Protein AF-A0A1U7Z336-F1 (afdb_monomer)

InterPro domains:
  IPR013525 ABC-2 type transporter, transmembrane domain [PF01061] (60-182)
  IPR052215 Plant ABC transporter G [PTHR48042] (59-185)

pLDDT: mean 70.33, std 14.72, range [35.75, 89.12]

Foldseek 3Di:
DDDDPVVVVVVVVVCVCPDPVVVVVVVVVVVCVVVDPPPPPDPPPPPPPDVVVVVVVVVVVLLVVLVVVLLVVLLVVLLVVLLVCLVVVLVVVVVVVVVVVVVDDDPVVVVVVVVVVCVVVLLVVLVVSLVVSCVRNVPPPDPVVSVVSSVVSSVVSVVLVVVLVVLSVVDSDSVVSSVVSSVVSVVVVVVVVVVVVVVVVVVVVVVVVVVVPPDPPDDDDDDD

Solvent-accessible surface area (backbone atoms only — not comparable to full-atom values): 12961 Å² total; per-residue (Å²): 134,87,78,58,70,69,59,55,51,52,53,52,54,49,53,47,63,73,32,68,66,44,53,50,52,53,48,53,53,49,50,48,55,71,77,38,75,72,81,78,65,73,86,67,73,69,91,63,56,64,68,54,48,51,50,50,48,52,54,50,51,51,56,52,47,43,49,51,50,46,53,50,48,55,53,48,52,54,51,54,54,58,62,65,51,50,64,62,50,55,53,52,51,56,53,45,60,62,47,42,78,70,74,79,65,57,76,66,57,57,57,49,50,56,53,62,64,43,48,64,55,52,51,52,50,28,52,56,55,41,51,54,44,45,69,67,60,62,60,78,93,46,72,71,59,52,54,53,47,37,53,53,45,42,51,54,52,54,53,53,53,56,54,44,57,56,43,54,76,73,32,95,46,69,72,60,28,53,55,50,39,52,53,51,47,54,54,50,51,55,49,48,53,54,50,47,53,52,49,53,48,48,52,52,49,54,55,51,56,67,64,65,71,60,79,78,79,83,85,75,88,77,94,128

Structure (mmCIF, N/CA/C/O backbone):
data_AF-A0A1U7Z336-F1
#
_entry.id   AF-A0A1U7Z336-F1
#
loop_
_atom_site.group_PDB
_atom_site.id
_atom_site.type_symbol
_atom_site.label_atom_id
_atom_site.label_alt_id
_atom_site.label_comp_id
_atom_site.label_asym_id
_atom_site.label_entity_id
_atom_site.label_seq_id
_atom_site.pdbx_PDB_ins_code
_atom_site.Cartn_x
_atom_site.Cartn_y
_atom_site.Cartn_z
_atom_site.occupancy
_atom_site.B_iso_or_equiv
_atom_site.auth_seq_id
_atom_site.auth_comp_id
_atom_site.auth_asym_id
_atom_site.auth_atom_id
_atom_site.pdbx_PDB_model_num
ATOM 1 N N . MET A 1 1 ? 47.471 -64.654 -41.430 1.00 48.41 1 MET A N 1
ATOM 2 C CA . MET A 1 1 ? 48.111 -63.397 -41.877 1.00 48.41 1 MET A CA 1
ATOM 3 C C . MET A 1 1 ? 47.327 -62.234 -41.281 1.00 48.41 1 MET A C 1
ATOM 5 O O . MET A 1 1 ? 46.185 -62.042 -41.674 1.00 48.41 1 MET A O 1
ATOM 9 N N . ASN A 1 2 ? 47.885 -61.526 -40.294 1.00 63.81 2 ASN A N 1
ATOM 10 C CA . ASN A 1 2 ? 47.243 -60.361 -39.671 1.00 63.81 2 ASN A CA 1
ATOM 11 C C . ASN A 1 2 ? 47.575 -59.122 -40.505 1.00 63.81 2 ASN A C 1
ATOM 13 O O . ASN A 1 2 ? 48.708 -58.644 -40.459 1.00 63.81 2 ASN A O 1
ATOM 17 N N . LEU A 1 3 ? 46.624 -58.642 -41.309 1.00 75.81 3 LEU A N 1
ATOM 18 C CA . LEU A 1 3 ? 46.823 -57.398 -42.049 1.00 75.81 3 LEU A CA 1
ATOM 19 C C . LEU A 1 3 ? 46.701 -56.190 -41.102 1.00 75.81 3 LEU A C 1
ATOM 21 O O . LEU A 1 3 ? 45.820 -56.180 -40.240 1.00 75.81 3 LEU A O 1
ATOM 25 N N . PRO A 1 4 ? 47.553 -55.162 -41.260 1.00 82.44 4 PRO A N 1
ATOM 26 C CA . PRO A 1 4 ? 47.484 -53.944 -40.460 1.00 82.44 4 PRO A CA 1
ATOM 27 C C . PRO A 1 4 ? 46.205 -53.143 -40.763 1.00 82.44 4 PRO A C 1
ATOM 29 O O . PRO A 1 4 ? 45.754 -53.068 -41.909 1.00 82.44 4 PRO A O 1
ATOM 32 N N . SER A 1 5 ? 45.637 -52.494 -39.741 1.00 78.88 5 SER A N 1
ATOM 33 C CA . SER A 1 5 ? 44.342 -51.787 -39.803 1.00 78.88 5 SER A CA 1
ATOM 34 C C . SER A 1 5 ? 44.263 -50.689 -40.873 1.00 78.88 5 SER A C 1
ATOM 36 O O . SER A 1 5 ? 43.181 -50.389 -41.376 1.00 78.88 5 SER A O 1
ATOM 38 N N . SER A 1 6 ? 45.398 -50.105 -41.267 1.00 82.25 6 SER A N 1
ATOM 39 C CA . SER A 1 6 ? 45.477 -49.116 -42.351 1.00 82.25 6 SER A CA 1
ATOM 40 C C . SER A 1 6 ? 45.136 -49.713 -43.718 1.00 82.25 6 SER A C 1
ATOM 42 O O . SER A 1 6 ? 44.449 -49.075 -44.515 1.00 82.25 6 SER A O 1
ATOM 44 N N . VAL A 1 7 ? 45.557 -50.954 -43.972 1.00 84.44 7 VAL A N 1
ATOM 45 C CA . VAL A 1 7 ? 45.286 -51.664 -45.228 1.00 84.44 7 VAL A CA 1
ATOM 46 C C . VAL A 1 7 ? 43.822 -52.092 -45.288 1.00 84.44 7 VAL A C 1
ATOM 48 O O . VAL A 1 7 ? 43.17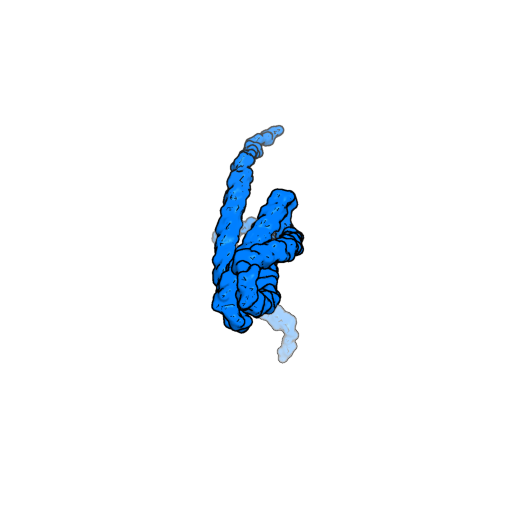8 -51.936 -46.322 1.00 84.44 7 VAL A O 1
ATOM 51 N N . ILE A 1 8 ? 43.260 -52.535 -44.160 1.00 83.56 8 ILE A N 1
ATOM 52 C CA . ILE A 1 8 ? 41.837 -52.890 -44.049 1.00 83.56 8 ILE A CA 1
ATOM 53 C C . ILE A 1 8 ? 40.953 -51.669 -44.348 1.00 83.56 8 ILE A C 1
ATOM 55 O O . ILE A 1 8 ? 40.047 -51.758 -45.177 1.00 83.56 8 ILE A O 1
ATOM 59 N N . ASN A 1 9 ? 41.258 -50.509 -43.754 1.00 83.94 9 ASN A N 1
ATOM 60 C CA . ASN A 1 9 ? 40.534 -49.264 -44.029 1.00 83.94 9 ASN A CA 1
ATOM 61 C C . ASN A 1 9 ? 40.655 -48.826 -45.494 1.00 83.94 9 ASN A C 1
ATOM 63 O O . ASN A 1 9 ? 39.659 -48.415 -46.088 1.00 83.94 9 ASN A O 1
ATOM 67 N N . GLY A 1 10 ? 41.844 -48.952 -46.095 1.00 88.19 10 GLY A N 1
ATOM 68 C CA . GLY A 1 10 ? 42.047 -48.663 -47.516 1.00 88.19 10 GLY A CA 1
ATOM 69 C C . GLY A 1 10 ? 41.153 -49.519 -48.416 1.00 88.19 10 GLY A C 1
ATOM 70 O O . GLY A 1 10 ? 40.452 -48.983 -49.273 1.00 88.19 10 GLY A O 1
ATOM 71 N N . ILE A 1 11 ? 41.102 -50.829 -48.155 1.00 88.12 11 ILE A N 1
ATOM 72 C CA . ILE A 1 11 ? 40.271 -51.783 -48.907 1.00 88.12 11 ILE A CA 1
ATOM 73 C C . ILE A 1 11 ? 38.775 -51.487 -48.720 1.00 88.12 11 ILE A C 1
ATOM 75 O O . ILE A 1 11 ? 38.013 -51.539 -49.685 1.00 88.12 11 ILE A O 1
ATOM 79 N N . LEU A 1 12 ? 38.333 -51.151 -47.504 1.00 88.06 12 LEU A N 1
ATOM 80 C CA . LEU A 1 12 ? 36.933 -50.800 -47.225 1.00 88.06 12 LEU A CA 1
ATOM 81 C C . LEU A 1 12 ? 36.498 -49.522 -47.947 1.00 88.06 12 LEU A C 1
ATOM 83 O O . LEU A 1 12 ? 35.413 -49.486 -48.527 1.00 88.06 12 LEU A O 1
ATOM 87 N N . ILE A 1 13 ? 37.344 -48.490 -47.952 1.00 86.56 13 ILE A N 1
ATOM 88 C CA . ILE A 1 13 ? 37.066 -47.231 -48.656 1.00 86.56 13 ILE A CA 1
ATOM 89 C C . ILE A 1 13 ? 37.011 -47.465 -50.167 1.00 86.56 13 ILE A C 1
ATOM 91 O O . ILE A 1 13 ? 36.138 -46.921 -50.847 1.00 86.56 13 ILE A O 1
ATOM 95 N N . GLU A 1 14 ? 37.917 -48.284 -50.697 1.00 88.25 14 GLU A N 1
ATOM 96 C CA . GLU A 1 14 ? 37.966 -48.582 -52.124 1.00 88.25 14 GLU A CA 1
ATOM 97 C C . GLU A 1 14 ? 36.757 -49.420 -52.569 1.00 88.25 14 GLU A C 1
ATOM 99 O O . GLU A 1 14 ? 36.077 -49.035 -53.524 1.00 88.25 14 GLU A O 1
ATOM 104 N N . LYS A 1 15 ? 36.387 -50.461 -51.804 1.00 85.94 15 LYS A N 1
ATOM 105 C CA . LYS A 1 15 ? 35.139 -51.22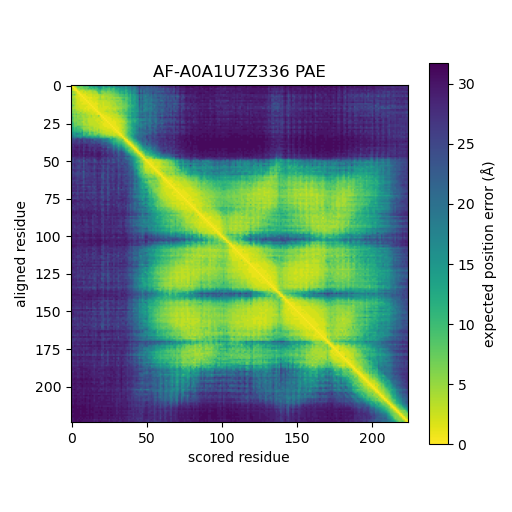1 -52.007 1.00 85.94 15 LYS A CA 1
ATOM 106 C C . LYS A 1 15 ? 33.895 -50.346 -51.904 1.00 85.94 15 LYS A C 1
ATOM 108 O O . LYS A 1 15 ? 32.967 -50.502 -52.693 1.00 85.94 15 LYS A O 1
ATOM 113 N N . TYR A 1 16 ? 33.857 -49.413 -50.954 1.00 84.69 16 TYR A N 1
ATOM 114 C CA . TYR A 1 16 ? 32.737 -48.483 -50.838 1.00 84.69 16 TYR A CA 1
ATOM 115 C C . TYR A 1 16 ? 32.635 -47.588 -52.081 1.00 84.69 16 TYR A C 1
ATOM 117 O O . TYR A 1 16 ? 31.543 -47.416 -52.623 1.00 84.69 16 TYR A O 1
ATOM 125 N N . ARG A 1 17 ? 33.770 -47.075 -52.580 1.00 82.44 17 ARG A N 1
ATOM 126 C CA . ARG A 1 17 ? 33.852 -46.182 -53.748 1.00 82.44 17 ARG A CA 1
ATOM 127 C C . ARG A 1 17 ? 33.461 -46.864 -55.062 1.00 82.44 17 ARG A C 1
ATOM 129 O O . ARG A 1 17 ? 32.890 -46.186 -55.916 1.00 82.44 17 ARG A O 1
ATOM 136 N N . THR A 1 18 ? 33.775 -48.148 -55.222 1.00 84.19 18 THR A N 1
ATOM 137 C CA . THR A 1 18 ? 33.441 -48.947 -56.416 1.00 84.19 18 THR A CA 1
ATOM 138 C C . THR A 1 18 ? 32.046 -49.573 -56.357 1.00 84.19 18 THR A C 1
ATOM 140 O O . THR A 1 18 ? 31.534 -49.999 -57.388 1.00 84.19 18 THR A O 1
ATOM 143 N N . SER A 1 19 ? 31.400 -49.587 -55.185 1.00 87.50 19 SER A N 1
ATOM 144 C CA . SER A 1 19 ? 30.041 -50.113 -55.028 1.00 87.50 19 SER A CA 1
ATOM 145 C C . SER A 1 19 ? 28.974 -49.249 -55.710 1.00 87.50 19 SER A C 1
ATOM 147 O O . SER A 1 19 ? 29.099 -48.023 -55.821 1.00 87.50 19 SER A O 1
ATOM 149 N N . GLU A 1 20 ? 27.853 -49.880 -56.063 1.00 83.81 20 GLU A N 1
ATOM 150 C CA . GLU A 1 20 ? 26.674 -49.199 -56.610 1.00 83.81 20 GLU A CA 1
ATOM 151 C C . GLU A 1 20 ? 26.067 -48.152 -55.661 1.00 83.81 20 GLU A C 1
ATOM 153 O O . GLU A 1 20 ? 25.442 -47.187 -56.106 1.00 83.81 20 GLU A O 1
ATOM 158 N N . TYR A 1 21 ? 26.285 -48.278 -54.348 1.00 80.06 21 TYR A N 1
ATOM 159 C CA . TYR A 1 21 ? 25.793 -47.313 -53.364 1.00 80.06 21 TYR A CA 1
ATOM 160 C C . TYR A 1 21 ? 26.473 -45.947 -53.509 1.00 80.06 21 TYR A C 1
ATOM 162 O O . TYR A 1 21 ? 25.804 -44.910 -53.416 1.00 80.06 21 TYR A O 1
ATOM 170 N N . ALA A 1 22 ? 27.781 -45.917 -53.782 1.00 81.75 22 ALA A N 1
ATOM 171 C CA . ALA A 1 22 ? 28.511 -44.665 -53.967 1.00 81.75 22 ALA A CA 1
ATOM 172 C C . ALA A 1 22 ? 28.101 -43.955 -55.265 1.00 81.75 22 ALA A C 1
ATOM 174 O O . ALA A 1 22 ? 27.942 -42.729 -55.274 1.00 81.75 22 ALA A O 1
ATOM 175 N N . THR A 1 23 ? 27.884 -44.698 -56.352 1.00 80.50 23 THR A N 1
ATOM 176 C CA . THR A 1 23 ? 27.397 -44.148 -57.627 1.00 80.50 23 THR A CA 1
ATOM 177 C C . THR A 1 23 ? 25.938 -43.711 -57.544 1.00 80.50 23 THR A C 1
ATOM 179 O O . THR A 1 23 ? 25.631 -42.603 -57.986 1.00 80.50 23 THR A O 1
ATOM 182 N N . SER A 1 24 ? 25.063 -44.492 -56.906 1.00 86.75 24 SER A N 1
ATOM 183 C CA . SER A 1 24 ? 23.656 -44.135 -56.668 1.00 86.75 24 SER A CA 1
ATOM 184 C C . SER A 1 24 ? 23.522 -42.862 -55.822 1.00 86.75 24 SER A C 1
ATOM 186 O O . SER A 1 24 ? 22.829 -41.920 -56.210 1.00 86.75 24 SER A O 1
ATOM 188 N N . THR A 1 25 ? 24.287 -42.754 -54.729 1.00 76.75 25 THR A N 1
ATOM 189 C CA . THR A 1 25 ? 24.309 -41.552 -53.874 1.00 76.75 25 THR A CA 1
ATOM 190 C C . THR A 1 25 ? 24.782 -40.321 -54.649 1.00 76.75 25 THR A C 1
ATOM 192 O O . THR A 1 25 ? 24.158 -39.262 -54.582 1.00 76.75 25 THR A O 1
ATOM 195 N N . ARG A 1 26 ? 25.845 -40.452 -55.456 1.00 82.06 26 ARG A N 1
ATOM 196 C CA . ARG A 1 26 ? 26.329 -39.360 -56.320 1.00 82.06 26 ARG A CA 1
ATOM 197 C C . ARG A 1 26 ? 25.303 -38.954 -57.379 1.00 82.06 26 ARG A C 1
ATOM 199 O O . ARG A 1 26 ? 25.225 -37.770 -57.705 1.00 82.06 26 ARG A O 1
ATOM 206 N N . ARG A 1 27 ? 24.525 -39.902 -57.908 1.00 79.06 27 ARG A N 1
ATOM 207 C CA . ARG A 1 27 ? 23.459 -39.644 -58.888 1.00 79.06 27 ARG A CA 1
ATOM 208 C C . ARG A 1 27 ? 22.323 -38.839 -58.258 1.00 79.06 27 ARG A C 1
ATOM 210 O O . ARG A 1 27 ? 21.987 -37.782 -58.780 1.00 79.06 27 ARG A O 1
ATOM 217 N N . ARG A 1 28 ? 21.864 -39.244 -57.068 1.00 76.19 28 ARG A N 1
ATOM 218 C CA . ARG A 1 28 ? 20.847 -38.514 -56.287 1.00 76.19 28 ARG A CA 1
ATOM 219 C C . ARG A 1 28 ? 21.304 -37.105 -55.901 1.00 76.19 28 ARG A C 1
ATOM 221 O O . ARG A 1 28 ? 20.523 -36.167 -55.996 1.00 76.19 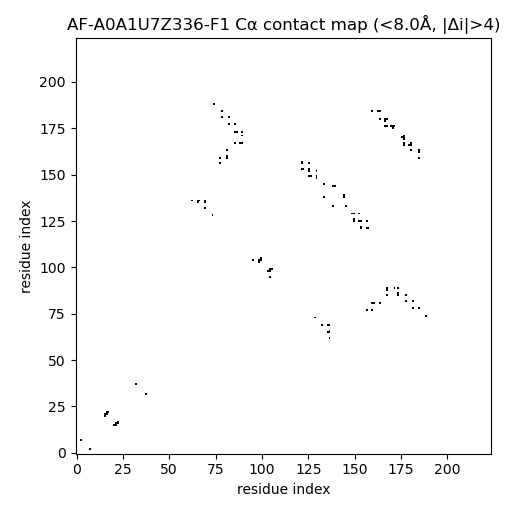28 ARG A O 1
ATOM 228 N N . ILE A 1 29 ? 22.574 -36.925 -55.524 1.00 73.25 29 ILE A N 1
ATOM 229 C CA . ILE A 1 29 ? 23.138 -35.593 -55.237 1.00 73.25 29 ILE A CA 1
ATOM 230 C C . ILE A 1 29 ? 23.140 -34.705 -56.494 1.00 73.25 29 ILE A C 1
ATOM 232 O O . ILE A 1 29 ? 22.826 -33.521 -56.398 1.00 73.25 29 ILE A O 1
ATOM 236 N N . ARG A 1 30 ? 23.453 -35.252 -57.679 1.00 73.31 30 ARG A N 1
ATOM 237 C CA . ARG A 1 30 ? 23.391 -34.489 -58.941 1.00 73.31 30 ARG A CA 1
ATOM 238 C C . ARG A 1 30 ? 21.964 -34.155 -59.361 1.00 73.31 30 ARG A C 1
ATOM 240 O O . ARG A 1 30 ? 21.738 -33.052 -59.839 1.00 73.31 30 ARG A O 1
ATOM 247 N N . GLU A 1 31 ? 21.017 -35.067 -59.168 1.00 70.44 31 GLU A N 1
ATOM 248 C CA . GLU A 1 31 ? 19.595 -34.810 -59.432 1.00 70.44 31 GLU A CA 1
ATOM 249 C C . GLU A 1 31 ? 19.057 -33.703 -58.520 1.00 70.44 31 GLU A C 1
ATOM 251 O O . GLU A 1 31 ? 18.402 -32.779 -58.998 1.00 70.44 31 GLU A O 1
ATOM 256 N N . LEU A 1 32 ? 19.427 -33.713 -57.236 1.00 63.75 32 LEU A N 1
ATOM 257 C CA . LEU A 1 32 ? 19.102 -32.631 -56.301 1.00 63.75 32 LEU A CA 1
ATOM 258 C C . LEU A 1 32 ? 19.765 -31.302 -56.688 1.00 63.75 32 LEU A C 1
ATOM 260 O O . LEU A 1 32 ? 19.134 -30.260 -56.548 1.00 63.75 32 LEU A O 1
ATOM 264 N N . ALA A 1 33 ? 20.992 -31.327 -57.216 1.00 63.34 33 ALA A N 1
ATOM 265 C CA . ALA A 1 33 ? 21.673 -30.131 -57.718 1.00 63.34 33 ALA A CA 1
ATOM 266 C C . ALA A 1 33 ? 21.073 -29.587 -59.031 1.00 63.34 33 ALA A C 1
ATOM 268 O O . ALA A 1 33 ? 21.216 -28.400 -59.323 1.00 63.34 33 ALA A O 1
ATOM 269 N N . PHE A 1 34 ? 20.418 -30.437 -59.829 1.00 60.72 34 PHE A N 1
ATOM 270 C CA . PHE A 1 34 ? 19.771 -30.043 -61.084 1.00 60.72 34 PHE A CA 1
ATOM 271 C C . PHE A 1 34 ? 18.331 -29.547 -60.867 1.00 60.72 34 PHE A C 1
ATOM 273 O O . PHE A 1 34 ? 17.910 -28.590 -61.512 1.00 60.72 34 PHE A O 1
ATOM 280 N N . ILE A 1 35 ? 17.593 -30.156 -59.930 1.00 60.91 35 ILE A N 1
ATOM 281 C CA . ILE A 1 35 ? 16.201 -29.803 -59.590 1.00 60.91 35 ILE A CA 1
ATOM 282 C C . ILE A 1 35 ? 16.148 -28.625 -58.608 1.00 60.91 35 ILE A C 1
ATOM 284 O O . ILE A 1 35 ? 15.261 -27.777 -58.686 1.00 60.91 35 ILE A O 1
ATOM 288 N N . GLY A 1 36 ? 17.116 -28.535 -57.700 1.00 49.88 36 GLY A N 1
ATOM 289 C CA . GLY A 1 36 ? 17.277 -27.414 -56.797 1.00 49.88 36 GLY A CA 1
ATOM 290 C C . GLY A 1 36 ? 18.592 -26.725 -57.094 1.00 49.88 36 GLY A C 1
ATOM 291 O O . GLY A 1 36 ? 19.632 -27.166 -56.626 1.00 49.88 36 GLY A O 1
ATOM 292 N N . LYS A 1 37 ? 18.555 -25.573 -57.765 1.00 46.94 37 LYS A N 1
ATOM 293 C CA . LYS A 1 37 ? 19.423 -24.492 -57.299 1.00 46.94 37 LYS A CA 1
ATOM 294 C C . LYS A 1 37 ? 18.865 -24.127 -55.923 1.00 46.94 37 LYS A C 1
ATOM 296 O O . LYS A 1 37 ? 17.817 -23.476 -55.890 1.00 46.94 37 LYS A O 1
ATOM 301 N N . PRO A 1 38 ? 19.480 -24.514 -54.787 1.00 47.28 38 PRO A N 1
ATOM 302 C CA . PRO A 1 38 ? 19.170 -23.770 -53.592 1.00 47.28 38 PRO A CA 1
ATOM 303 C C . PRO A 1 38 ? 19.696 -22.379 -53.911 1.00 47.28 38 PRO A C 1
ATOM 305 O O . PRO A 1 38 ? 20.845 -22.209 -54.330 1.00 47.28 38 PRO A O 1
ATOM 308 N N . VAL A 1 39 ? 18.850 -21.373 -53.764 1.00 44.41 39 VAL A N 1
ATOM 309 C CA . VAL A 1 39 ? 19.349 -20.033 -53.522 1.00 44.41 39 VAL A CA 1
ATOM 310 C C . VAL A 1 39 ? 20.215 -20.176 -52.273 1.00 44.41 39 VAL A C 1
ATOM 312 O O . VAL A 1 39 ? 19.731 -20.086 -51.150 1.00 44.41 39 VAL A O 1
ATOM 315 N N . ILE A 1 40 ? 21.512 -20.434 -52.466 1.00 44.56 40 ILE A N 1
ATOM 316 C CA . ILE A 1 40 ? 22.571 -20.119 -51.515 1.00 44.56 40 ILE A CA 1
ATOM 317 C C . ILE A 1 40 ? 22.634 -18.591 -51.562 1.00 44.56 40 ILE A C 1
ATOM 319 O O . ILE A 1 40 ? 23.572 -1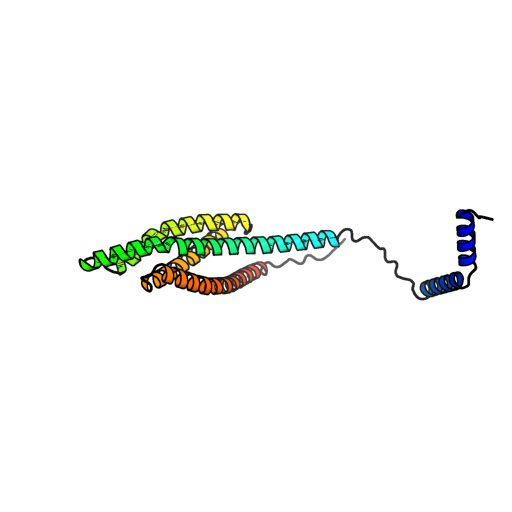7.962 -52.042 1.00 44.56 40 ILE A O 1
ATOM 323 N N . GLY A 1 41 ? 21.534 -17.979 -51.123 1.00 37.62 41 GLY A N 1
ATOM 324 C CA . GLY A 1 41 ? 21.550 -16.670 -50.541 1.00 37.62 41 GLY A CA 1
ATOM 325 C C . GLY A 1 41 ? 22.438 -16.860 -49.340 1.00 37.62 41 GLY A C 1
ATOM 326 O O . GLY A 1 41 ? 22.061 -17.549 -48.397 1.00 37.62 41 GLY A O 1
ATOM 327 N N . SER A 1 42 ? 23.669 -16.376 -49.487 1.00 41.59 42 SER A N 1
ATOM 328 C CA . SER A 1 42 ? 24.500 -15.855 -48.419 1.00 41.59 42 SER A CA 1
ATOM 329 C C . SER A 1 42 ? 23.922 -16.184 -47.043 1.00 41.59 42 SER A C 1
ATOM 331 O O . SER A 1 42 ? 23.018 -15.492 -46.566 1.00 41.59 42 SER A O 1
ATOM 333 N N . ILE A 1 43 ? 24.456 -17.216 -46.383 1.00 46.28 43 ILE A N 1
ATOM 334 C CA . ILE A 1 43 ? 24.418 -17.256 -44.922 1.00 46.28 43 ILE A CA 1
ATOM 335 C C . ILE A 1 43 ? 25.329 -16.110 -44.477 1.00 46.28 43 ILE A C 1
ATOM 337 O O . ILE A 1 43 ? 26.474 -16.289 -44.072 1.00 46.28 43 ILE A O 1
ATOM 341 N N . ARG A 1 44 ? 24.830 -14.882 -44.639 1.00 41.72 44 ARG A N 1
ATOM 342 C CA . ARG A 1 44 ? 25.315 -13.716 -43.935 1.00 41.72 44 ARG A CA 1
ATOM 343 C C . ARG A 1 44 ? 24.857 -13.978 -42.520 1.00 41.72 44 ARG A C 1
ATOM 345 O O . ARG A 1 44 ? 23.687 -13.762 -42.205 1.00 41.72 44 ARG A O 1
ATOM 352 N N . GLY A 1 45 ? 25.756 -14.571 -41.737 1.00 44.56 45 GLY A N 1
ATOM 353 C CA . GLY A 1 45 ? 25.556 -14.823 -40.322 1.00 44.56 45 GLY A CA 1
ATOM 354 C C . GLY A 1 45 ? 24.855 -13.616 -39.723 1.00 44.56 45 GLY A C 1
ATOM 355 O O . GLY A 1 45 ? 25.352 -12.490 -39.785 1.00 44.56 45 GLY A O 1
ATOM 356 N N . SER A 1 46 ? 23.638 -13.844 -39.238 1.00 53.09 46 SER A N 1
ATOM 357 C CA . SER A 1 46 ? 22.924 -12.865 -38.443 1.00 53.09 46 SER A CA 1
ATOM 358 C C . SER A 1 46 ? 23.631 -12.798 -37.094 1.00 53.09 46 SER A C 1
ATOM 360 O O . SER A 1 46 ? 23.154 -13.345 -36.099 1.00 53.09 46 SER A O 1
ATOM 362 N N . GLU A 1 47 ? 24.770 -12.102 -37.078 1.00 48.19 47 GLU A N 1
ATOM 363 C CA . GLU A 1 47 ? 25.511 -11.562 -35.926 1.00 48.19 47 GLU A CA 1
ATOM 364 C C . GLU A 1 47 ? 24.655 -10.493 -35.201 1.00 48.19 47 GLU A C 1
ATOM 366 O O . GLU A 1 47 ? 25.061 -9.368 -34.902 1.00 48.19 47 GLU A O 1
ATOM 371 N N . ALA A 1 48 ? 23.370 -10.795 -35.010 1.00 55.66 48 ALA A N 1
ATOM 372 C CA . ALA A 1 48 ? 22.388 -9.947 -34.356 1.00 55.66 48 ALA A CA 1
ATOM 373 C C . ALA A 1 48 ? 21.143 -10.693 -33.838 1.00 55.66 48 ALA A C 1
ATOM 375 O O . ALA A 1 48 ? 20.298 -10.033 -33.246 1.00 55.66 48 ALA A O 1
ATOM 376 N N . SER A 1 49 ? 20.976 -12.008 -34.022 1.00 64.44 49 SER A N 1
ATOM 377 C CA . SER A 1 49 ? 19.649 -12.624 -33.816 1.00 64.44 49 SER A CA 1
ATOM 378 C C . SER A 1 49 ? 19.422 -13.257 -32.443 1.00 64.44 49 SER A C 1
ATOM 380 O O . SER A 1 49 ? 18.479 -12.866 -31.775 1.00 64.44 49 SER A O 1
ATOM 382 N N . LEU A 1 50 ? 20.261 -14.172 -31.950 1.00 71.81 50 LEU A N 1
ATOM 383 C CA . LEU A 1 50 ? 19.896 -14.946 -30.747 1.00 71.81 50 LEU A CA 1
ATOM 384 C C . LEU A 1 50 ? 20.295 -14.253 -29.437 1.00 71.81 50 LEU A C 1
ATOM 386 O O . LEU A 1 50 ? 19.466 -14.060 -28.555 1.00 71.81 50 LEU A O 1
ATOM 390 N N . TRP A 1 51 ? 21.540 -13.787 -29.332 1.00 57.28 51 TRP A N 1
ATOM 391 C CA . TRP A 1 51 ? 22.033 -13.103 -28.132 1.00 57.28 51 TRP A CA 1
ATOM 392 C C . TRP A 1 51 ? 21.342 -11.766 -27.879 1.00 57.28 51 TRP A C 1
ATOM 394 O O . TRP A 1 51 ? 20.999 -11.465 -26.740 1.00 57.28 51 TRP A O 1
ATOM 404 N N . LYS A 1 52 ? 21.074 -10.976 -28.929 1.00 75.44 52 LYS A N 1
ATOM 405 C CA . LYS A 1 52 ? 20.323 -9.720 -28.779 1.00 75.44 52 LYS A CA 1
ATOM 406 C C . LYS A 1 52 ? 18.881 -9.986 -28.368 1.00 75.44 52 LYS A C 1
ATOM 408 O O . LYS A 1 52 ? 18.358 -9.234 -27.558 1.00 75.44 52 LYS A O 1
ATOM 413 N N . GLN A 1 53 ? 18.270 -11.052 -28.883 1.00 72.25 53 GLN A N 1
ATOM 414 C CA . GLN A 1 53 ? 16.896 -11.430 -28.565 1.00 72.25 53 GLN A CA 1
ATOM 415 C C . GLN A 1 53 ? 16.778 -12.028 -27.158 1.00 72.25 53 GLN A C 1
ATOM 417 O O . GLN A 1 53 ? 15.858 -11.684 -26.424 1.00 72.25 53 GLN A O 1
ATOM 422 N N . LEU A 1 54 ? 17.750 -12.829 -26.719 1.00 71.06 54 LEU A N 1
ATOM 423 C CA . LEU A 1 54 ? 17.834 -13.301 -25.337 1.00 71.06 54 LEU A CA 1
ATOM 424 C C . LEU A 1 54 ? 18.106 -12.137 -24.374 1.00 71.06 54 LEU A C 1
ATOM 426 O O . LEU A 1 54 ? 17.467 -12.037 -23.334 1.00 71.06 54 LEU A O 1
ATOM 430 N N . TYR A 1 55 ? 18.994 -11.209 -24.739 1.00 72.69 55 TYR A N 1
ATOM 431 C CA . TYR A 1 55 ? 19.276 -10.016 -23.943 1.00 72.69 55 TYR A CA 1
ATOM 432 C C . TYR A 1 55 ? 18.057 -9.086 -23.836 1.00 72.69 55 TYR A C 1
ATOM 434 O O . TYR A 1 55 ? 17.762 -8.591 -22.746 1.00 72.69 55 TYR A O 1
ATOM 442 N N . THR A 1 56 ? 17.303 -8.868 -24.922 1.00 71.06 56 THR A N 1
ATOM 443 C CA . THR A 1 56 ? 16.064 -8.071 -24.879 1.00 71.06 56 THR A CA 1
ATOM 444 C C . THR A 1 56 ? 14.946 -8.774 -24.116 1.00 71.06 56 THR A C 1
ATOM 446 O O . THR A 1 56 ? 14.243 -8.103 -23.359 1.00 71.06 56 THR A O 1
ATOM 449 N N . LEU A 1 57 ? 14.807 -10.099 -24.235 1.00 71.56 57 LEU A N 1
ATOM 450 C CA . LEU A 1 57 ? 13.858 -10.888 -23.443 1.00 71.56 57 LEU A CA 1
ATOM 451 C C . LEU A 1 57 ? 14.200 -10.828 -21.953 1.00 71.56 57 LEU A C 1
ATOM 453 O O . LEU A 1 57 ? 13.351 -10.435 -21.157 1.00 71.56 57 LEU A O 1
ATOM 457 N N . THR A 1 58 ? 15.444 -11.116 -21.568 1.00 73.12 58 THR A N 1
ATOM 458 C CA . THR A 1 58 ? 15.894 -11.042 -20.170 1.00 73.12 58 THR A CA 1
ATOM 459 C C . THR A 1 58 ? 15.720 -9.635 -19.607 1.00 73.12 58 THR A C 1
ATOM 461 O O . THR A 1 58 ? 15.209 -9.481 -18.502 1.00 73.12 58 THR A O 1
ATOM 464 N N . ARG A 1 59 ? 16.050 -8.587 -20.371 1.00 68.50 59 ARG A N 1
ATOM 465 C CA . ARG A 1 59 ? 15.823 -7.191 -19.962 1.00 68.50 59 ARG A CA 1
ATOM 466 C C . ARG A 1 59 ? 14.337 -6.845 -19.808 1.00 68.50 59 ARG A C 1
ATOM 468 O O . ARG A 1 59 ? 13.982 -6.042 -18.948 1.00 68.50 59 ARG A O 1
ATOM 475 N N . SER A 1 60 ? 13.465 -7.428 -20.630 1.00 69.12 60 SER A N 1
ATOM 476 C CA . SER A 1 60 ? 12.014 -7.262 -20.504 1.00 69.12 60 SER A CA 1
ATOM 477 C C . SER A 1 60 ? 11.480 -7.972 -19.255 1.00 69.12 60 SER A C 1
ATOM 479 O O . SER A 1 60 ? 10.750 -7.359 -18.474 1.00 69.12 60 SER A O 1
ATOM 481 N N . TYR A 1 61 ? 11.912 -9.211 -19.005 1.00 72.25 61 TYR A N 1
ATOM 482 C CA . TYR A 1 61 ? 11.536 -9.976 -17.815 1.00 72.25 61 TYR A CA 1
ATOM 483 C C . TYR A 1 61 ? 12.052 -9.346 -16.520 1.00 72.25 61 TYR A C 1
ATOM 485 O O . TYR A 1 61 ? 11.297 -9.279 -15.556 1.00 72.25 61 TYR A O 1
ATOM 493 N N . THR A 1 62 ? 13.280 -8.820 -16.478 1.00 72.88 62 THR A N 1
ATOM 494 C CA . THR A 1 62 ? 13.806 -8.149 -15.276 1.00 72.88 62 THR A CA 1
ATOM 495 C C . THR A 1 62 ? 13.051 -6.864 -14.952 1.00 72.88 62 THR A C 1
ATOM 497 O O . THR A 1 62 ? 12.817 -6.582 -13.781 1.00 72.88 62 THR A O 1
ATOM 500 N N . ALA A 1 63 ? 12.592 -6.116 -15.960 1.00 68.69 63 ALA A N 1
ATOM 501 C CA . ALA A 1 63 ? 11.748 -4.941 -15.748 1.00 68.69 63 ALA A CA 1
ATOM 502 C C . ALA A 1 63 ? 10.353 -5.308 -15.203 1.00 68.69 63 ALA A C 1
ATOM 504 O O . ALA A 1 63 ? 9.814 -4.601 -14.348 1.00 68.69 63 ALA A O 1
ATOM 505 N N . ILE A 1 64 ? 9.771 -6.417 -15.670 1.00 74.12 64 ILE A N 1
ATOM 506 C CA . ILE A 1 64 ? 8.491 -6.939 -15.166 1.00 74.12 64 ILE A CA 1
ATOM 507 C C . ILE A 1 64 ? 8.660 -7.473 -13.738 1.00 74.12 64 ILE A C 1
ATOM 509 O O . ILE A 1 64 ? 7.854 -7.159 -12.864 1.00 74.12 64 ILE A O 1
ATOM 513 N N . LEU A 1 65 ? 9.736 -8.218 -13.490 1.00 76.38 65 LEU A N 1
ATOM 514 C CA . LEU A 1 65 ? 10.073 -8.777 -12.185 1.00 76.38 65 LEU A CA 1
ATOM 515 C C . LEU A 1 65 ? 10.342 -7.677 -11.155 1.00 76.38 65 LEU A C 1
ATOM 517 O O . LEU A 1 65 ? 9.811 -7.746 -10.055 1.00 76.38 65 LEU A O 1
ATOM 521 N N . ALA A 1 66 ? 11.086 -6.626 -11.510 1.00 72.69 66 ALA A N 1
ATOM 522 C CA . ALA A 1 66 ? 11.342 -5.492 -10.619 1.00 72.69 66 ALA A CA 1
ATOM 523 C C . ALA A 1 66 ? 10.040 -4.806 -10.170 1.00 72.69 66 ALA A C 1
ATOM 525 O O . ALA A 1 66 ? 9.880 -4.489 -8.992 1.00 72.69 66 ALA A O 1
ATOM 526 N N . ARG A 1 67 ? 9.073 -4.647 -11.087 1.00 72.38 67 ARG A N 1
ATOM 527 C CA . ARG A 1 67 ? 7.732 -4.120 -10.770 1.00 72.38 67 ARG A CA 1
ATOM 528 C C . ARG A 1 67 ? 6.904 -5.084 -9.920 1.00 72.38 67 ARG A C 1
ATOM 530 O O . ARG A 1 67 ? 6.171 -4.644 -9.035 1.00 72.38 67 ARG A O 1
ATOM 537 N N . GLY A 1 68 ? 7.015 -6.387 -10.180 1.00 75.06 68 GLY A N 1
ATOM 538 C CA . GLY A 1 68 ? 6.389 -7.426 -9.362 1.00 75.06 68 GLY A CA 1
ATOM 539 C C . GLY A 1 68 ? 6.920 -7.415 -7.928 1.00 75.06 68 GLY A C 1
ATOM 540 O O . GLY A 1 68 ? 6.137 -7.390 -6.982 1.00 75.06 68 GLY A O 1
ATOM 541 N N . ASN A 1 69 ? 8.240 -7.323 -7.771 1.00 76.25 69 ASN A N 1
ATOM 542 C CA . ASN A 1 69 ? 8.914 -7.304 -6.477 1.00 76.25 69 ASN A CA 1
ATOM 543 C C . ASN A 1 69 ? 8.568 -6.050 -5.666 1.00 76.25 69 ASN A C 1
ATOM 545 O O . ASN A 1 69 ? 8.298 -6.162 -4.473 1.00 76.25 69 ASN A O 1
ATOM 549 N N . SER A 1 70 ? 8.500 -4.867 -6.289 1.00 77.50 70 SER A N 1
ATOM 550 C CA . SER A 1 70 ? 8.089 -3.648 -5.579 1.00 77.50 70 SER A CA 1
ATOM 551 C C . SER A 1 70 ? 6.627 -3.703 -5.124 1.00 77.50 70 SER A C 1
ATOM 553 O O . SER A 1 70 ? 6.311 -3.293 -4.012 1.00 77.50 70 SER A O 1
ATOM 555 N N . ALA A 1 71 ? 5.724 -4.248 -5.948 1.00 75.44 71 ALA A N 1
ATOM 556 C CA . ALA A 1 71 ? 4.318 -4.399 -5.571 1.00 75.44 71 ALA A CA 1
ATOM 557 C C . ALA A 1 71 ? 4.131 -5.426 -4.439 1.00 75.44 71 ALA A C 1
ATOM 559 O O . ALA A 1 71 ? 3.338 -5.199 -3.522 1.00 75.44 71 ALA A O 1
ATOM 560 N N . ALA A 1 72 ? 4.892 -6.524 -4.475 1.00 78.31 72 ALA A N 1
ATOM 561 C CA . ALA A 1 72 ? 4.926 -7.516 -3.405 1.00 78.31 72 ALA A CA 1
ATOM 562 C C . ALA A 1 72 ? 5.489 -6.929 -2.100 1.00 78.31 72 ALA A C 1
ATOM 564 O O . ALA A 1 72 ? 4.932 -7.177 -1.034 1.00 78.31 72 ALA A O 1
ATOM 565 N N . PHE A 1 73 ? 6.530 -6.094 -2.181 1.00 80.62 73 PHE A N 1
ATOM 566 C CA . PHE A 1 73 ? 7.097 -5.390 -1.030 1.00 80.62 73 PHE A CA 1
ATOM 567 C C . PHE A 1 73 ? 6.073 -4.460 -0.367 1.00 80.62 73 PHE A C 1
ATOM 569 O O . PHE A 1 73 ? 5.820 -4.592 0.826 1.00 80.62 73 PHE A O 1
ATOM 576 N N . ILE A 1 74 ? 5.421 -3.580 -1.137 1.00 81.00 74 ILE A N 1
ATOM 577 C CA . ILE A 1 74 ? 4.385 -2.659 -0.629 1.00 81.00 74 ILE A CA 1
ATOM 578 C C . ILE A 1 74 ? 3.242 -3.442 0.035 1.00 81.00 74 ILE A C 1
ATOM 580 O O . ILE A 1 74 ? 2.793 -3.100 1.126 1.00 81.00 74 ILE A O 1
ATOM 584 N N . THR A 1 75 ? 2.806 -4.528 -0.606 1.00 76.69 75 THR A N 1
ATOM 585 C CA . THR A 1 75 ? 1.753 -5.417 -0.097 1.00 76.69 75 THR A CA 1
ATOM 586 C C . THR A 1 75 ? 2.145 -6.089 1.221 1.00 76.69 75 THR A C 1
ATOM 588 O O . THR A 1 75 ? 1.355 -6.120 2.168 1.00 76.69 75 THR A O 1
ATOM 591 N N . GLY A 1 76 ? 3.367 -6.620 1.296 1.00 79.06 76 GLY A N 1
ATOM 592 C CA . GLY A 1 76 ? 3.893 -7.254 2.501 1.00 79.06 76 GLY A CA 1
ATOM 593 C C . GLY A 1 76 ? 4.000 -6.262 3.655 1.00 79.06 76 GLY A C 1
ATOM 594 O O . GLY A 1 76 ? 3.490 -6.537 4.738 1.00 79.06 76 GLY A O 1
ATOM 595 N N . PHE A 1 77 ? 4.573 -5.080 3.406 1.00 77.81 77 PHE A N 1
ATOM 596 C CA . PHE A 1 77 ? 4.700 -4.026 4.417 1.00 77.81 77 PHE A CA 1
ATOM 597 C C . PHE A 1 77 ? 3.344 -3.566 4.955 1.00 77.81 77 PHE A C 1
ATOM 599 O O . PHE A 1 77 ? 3.188 -3.470 6.168 1.00 77.81 77 PHE A O 1
ATOM 606 N N . MET A 1 78 ? 2.335 -3.376 4.100 1.00 78.50 78 MET A N 1
ATOM 607 C CA . MET A 1 78 ? 0.981 -3.024 4.556 1.00 78.50 78 MET A CA 1
ATOM 608 C C . MET A 1 78 ? 0.347 -4.099 5.433 1.00 78.50 78 MET A C 1
ATOM 610 O O . MET A 1 78 ? -0.334 -3.784 6.406 1.00 78.50 78 MET A O 1
ATOM 614 N N . THR A 1 79 ? 0.601 -5.369 5.123 1.00 78.81 79 THR A N 1
ATOM 615 C CA . THR A 1 79 ? 0.085 -6.486 5.920 1.00 78.81 79 THR A CA 1
ATOM 616 C C . THR A 1 79 ? 0.767 -6.541 7.289 1.00 78.81 79 THR A C 1
ATOM 618 O O . THR A 1 79 ? 0.087 -6.667 8.305 1.00 78.81 79 THR A O 1
ATOM 621 N N . PHE A 1 80 ? 2.094 -6.381 7.338 1.00 77.94 80 PHE A N 1
ATOM 622 C CA . PHE A 1 80 ? 2.848 -6.343 8.597 1.00 77.94 80 PHE A CA 1
ATOM 623 C C . PHE A 1 80 ? 2.450 -5.161 9.487 1.00 77.94 80 PHE A C 1
ATOM 625 O O . PHE A 1 80 ? 2.268 -5.347 10.688 1.00 77.94 80 PHE A O 1
ATOM 632 N N . LEU A 1 81 ? 2.273 -3.971 8.906 1.00 77.94 81 LEU A N 1
ATOM 633 C CA . LEU A 1 81 ? 1.844 -2.777 9.639 1.00 77.94 81 LEU A CA 1
ATOM 634 C C . LEU A 1 81 ? 0.454 -2.957 10.255 1.00 77.94 81 LEU A C 1
ATOM 636 O O . LEU A 1 81 ? 0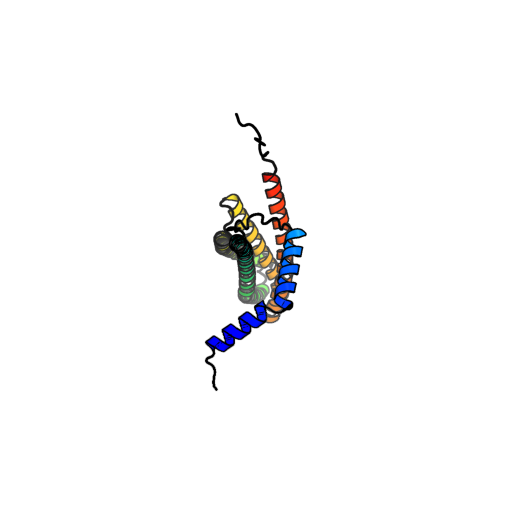.255 -2.634 11.422 1.00 77.94 81 LEU A O 1
ATOM 640 N N . SER A 1 82 ? -0.480 -3.542 9.505 1.00 77.31 82 SER A N 1
ATOM 641 C CA . SER A 1 82 ? -1.844 -3.747 9.987 1.00 77.31 82 SER A CA 1
ATOM 642 C C . SER A 1 82 ? -1.945 -4.813 11.087 1.00 77.31 82 SER A C 1
ATOM 644 O O . SER A 1 82 ? -2.701 -4.641 12.038 1.00 77.31 82 SER A O 1
ATOM 646 N N . VAL A 1 83 ? -1.159 -5.894 11.016 1.00 79.31 83 VAL A N 1
ATOM 647 C CA . VAL A 1 83 ? -1.119 -6.903 12.094 1.00 79.31 83 VAL A CA 1
ATOM 648 C C . VAL A 1 83 ? -0.399 -6.360 13.337 1.00 79.31 83 VAL A C 1
ATOM 650 O O . VAL A 1 83 ? -0.765 -6.709 14.459 1.00 79.31 83 VAL A O 1
ATOM 653 N N . GLY A 1 84 ? 0.598 -5.489 13.154 1.00 76.88 84 GLY A N 1
ATOM 654 C CA . GLY A 1 84 ? 1.382 -4.901 14.242 1.00 76.88 84 GLY A CA 1
ATOM 655 C C . GLY A 1 84 ? 0.629 -3.891 15.117 1.00 76.88 84 GLY A C 1
ATOM 656 O O . GLY A 1 84 ? 0.951 -3.784 16.296 1.00 76.88 84 GLY A O 1
ATOM 657 N N . GLY A 1 85 ? -0.374 -3.185 14.579 1.00 76.56 85 GLY A N 1
ATOM 658 C CA . GLY A 1 85 ? -1.188 -2.206 15.329 1.00 76.56 85 GLY A CA 1
ATOM 659 C C . GLY A 1 85 ? -2.289 -2.819 16.209 1.00 76.56 85 GLY A C 1
ATOM 660 O O . GLY A 1 85 ? -2.789 -2.179 17.136 1.00 76.56 85 GLY A O 1
ATOM 661 N N . PHE A 1 86 ? -2.6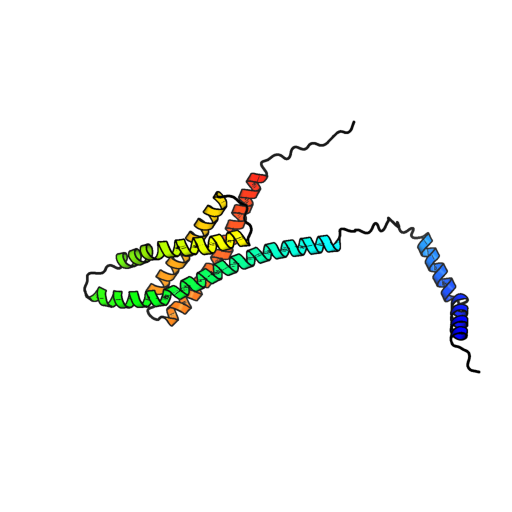22 -4.089 15.973 1.00 75.56 86 PHE A N 1
ATOM 662 C CA . PHE A 1 86 ? -3.691 -4.803 16.672 1.00 75.56 86 PHE A CA 1
ATOM 663 C C . PHE A 1 86 ? -3.507 -4.935 18.202 1.00 75.56 86 PHE A C 1
ATOM 665 O O . PHE A 1 86 ? -4.469 -4.701 18.940 1.00 75.56 86 PHE A O 1
ATOM 672 N N . PRO A 1 87 ? -2.323 -5.313 18.742 1.00 80.31 87 PRO A N 1
ATOM 673 C CA . PRO A 1 87 ? -2.142 -5.452 20.190 1.00 80.31 87 PRO A CA 1
ATOM 674 C C . PRO A 1 87 ? -2.291 -4.123 20.944 1.00 80.31 87 PRO A C 1
ATOM 676 O O . PRO A 1 87 ? -2.952 -4.101 21.983 1.00 80.31 87 PRO A O 1
ATOM 679 N N . SER A 1 88 ? -1.766 -3.017 20.404 1.00 79.94 88 SER A N 1
ATOM 680 C CA . SER A 1 88 ? -1.927 -1.682 21.000 1.00 79.94 88 SER A CA 1
ATOM 681 C C . SER A 1 88 ? -3.393 -1.250 21.058 1.00 79.94 88 SER A C 1
ATOM 683 O O . SER A 1 88 ? -3.839 -0.708 22.067 1.00 79.94 88 SER A O 1
ATOM 685 N N . PHE A 1 89 ? -4.183 -1.570 20.030 1.00 75.06 89 PHE A N 1
ATOM 686 C CA . PHE A 1 89 ? -5.598 -1.202 20.000 1.00 75.06 89 PHE A CA 1
ATOM 687 C C . PHE A 1 89 ? -6.431 -1.961 21.047 1.00 75.06 89 PHE A C 1
ATOM 689 O O . PHE A 1 89 ? -7.322 -1.395 21.684 1.00 75.06 89 PHE A O 1
ATOM 696 N N . ILE A 1 90 ? -6.123 -3.241 21.287 1.00 77.50 90 ILE A N 1
ATOM 697 C CA . ILE A 1 90 ? -6.789 -4.039 22.329 1.00 77.50 90 ILE A CA 1
ATOM 698 C C . ILE A 1 90 ? -6.494 -3.488 23.732 1.00 77.50 90 ILE A C 1
ATOM 700 O O . ILE A 1 90 ? -7.372 -3.510 24.601 1.00 77.50 90 ILE A O 1
ATOM 704 N N . GLU A 1 91 ? -5.279 -2.997 23.976 1.00 82.19 91 GLU A N 1
ATOM 705 C CA . GLU A 1 91 ? -4.931 -2.339 25.240 1.00 82.19 91 GLU A CA 1
ATOM 706 C C . GLU A 1 91 ? -5.734 -1.051 25.443 1.00 82.19 91 GLU A C 1
ATOM 708 O O . GLU A 1 91 ? -6.330 -0.852 26.509 1.00 82.19 91 GLU A O 1
ATOM 713 N N . GLU A 1 92 ? -5.840 -0.223 24.404 1.00 80.19 92 GLU A N 1
ATOM 714 C CA . GLU A 1 92 ? -6.625 1.011 24.449 1.00 80.19 92 GLU A CA 1
ATOM 715 C C . GLU A 1 92 ? -8.127 0.749 24.624 1.00 80.19 92 GLU A C 1
ATOM 717 O O . GLU A 1 92 ? -8.775 1.424 25.428 1.00 80.19 92 GLU A O 1
ATOM 722 N N . MET A 1 93 ? -8.680 -0.280 23.973 1.00 78.38 93 MET A N 1
ATOM 723 C CA . MET A 1 93 ? -10.073 -0.708 24.157 1.00 78.38 93 MET A CA 1
ATOM 724 C C . MET A 1 93 ? -10.366 -1.151 25.598 1.00 78.38 93 MET A C 1
ATOM 726 O O . MET 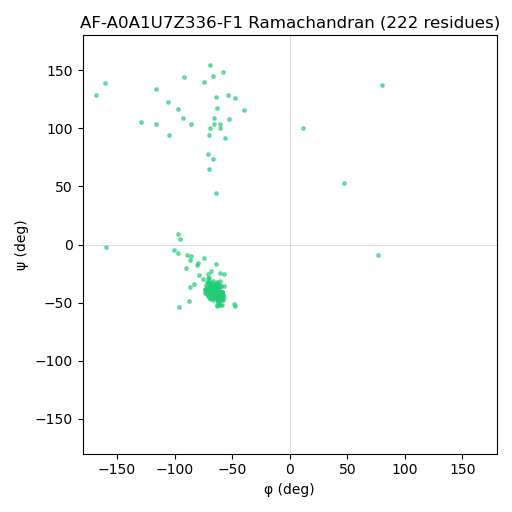A 1 93 ? -11.402 -0.788 26.163 1.00 78.38 93 MET A O 1
ATOM 730 N N . LYS A 1 94 ?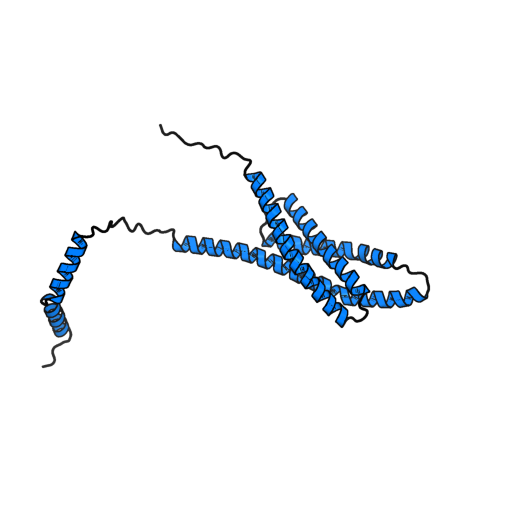 -9.448 -1.879 26.247 1.00 78.88 94 LYS A N 1
ATOM 731 C CA . LYS A 1 94 ? -9.596 -2.270 27.664 1.00 78.88 94 LYS A CA 1
ATOM 732 C C . LYS A 1 94 ? -9.613 -1.052 28.589 1.00 78.88 94 LYS A C 1
ATOM 734 O O . LYS A 1 94 ? -10.432 -0.981 29.511 1.00 78.88 94 LYS A O 1
ATOM 739 N N . VAL A 1 95 ? -8.735 -0.078 28.336 1.00 83.38 95 VAL A N 1
ATOM 740 C CA . VAL A 1 95 ? -8.701 1.191 29.081 1.00 83.38 95 VAL A CA 1
ATOM 741 C C . VAL A 1 95 ? -9.964 2.014 28.817 1.00 83.38 95 VAL A C 1
ATOM 743 O O . VAL A 1 95 ? -10.510 2.608 29.752 1.00 83.38 95 VAL A O 1
ATOM 746 N N . PHE A 1 96 ? -10.463 2.015 27.581 1.00 78.12 96 PHE A N 1
ATOM 747 C CA . PHE A 1 96 ? -11.688 2.704 27.193 1.00 78.12 96 PHE A CA 1
ATOM 748 C C . PHE A 1 96 ? -12.907 2.147 27.931 1.00 78.12 96 PHE A C 1
ATOM 750 O O . PHE A 1 96 ? -13.628 2.922 28.558 1.00 78.12 96 PHE A O 1
ATOM 757 N N . TYR A 1 97 ? -13.099 0.824 27.960 1.00 77.56 97 TYR A N 1
ATOM 758 C CA . TYR A 1 97 ? -14.192 0.193 28.714 1.00 77.56 97 TYR A CA 1
ATOM 759 C C . TYR A 1 97 ? -14.129 0.517 30.211 1.00 77.56 97 TYR A C 1
ATOM 761 O O . TYR A 1 97 ? -15.153 0.837 30.818 1.00 77.56 97 TYR A O 1
ATOM 769 N N . ARG A 1 98 ? -12.925 0.523 30.797 1.00 78.69 98 ARG A N 1
ATOM 770 C CA . ARG A 1 98 ? -12.731 0.917 32.200 1.00 78.69 98 ARG A CA 1
ATOM 771 C C . ARG A 1 98 ? -13.082 2.392 32.447 1.00 78.69 98 ARG A C 1
ATOM 773 O O . ARG A 1 98 ? -13.700 2.696 33.461 1.00 78.69 98 ARG A O 1
ATOM 780 N N . LYS A 1 99 ? -12.729 3.309 31.537 1.00 75.25 99 LYS A N 1
ATOM 781 C CA . LYS A 1 99 ? -13.025 4.754 31.661 1.00 75.25 99 LYS A CA 1
ATOM 782 C C . LYS A 1 99 ? -14.468 5.121 31.287 1.00 75.25 99 LYS A C 1
ATOM 784 O O . LYS A 1 99 ? -14.993 6.103 31.810 1.00 75.25 99 LYS A O 1
ATOM 789 N N . ARG A 1 100 ? -15.135 4.338 30.431 1.00 71.62 100 ARG A N 1
ATOM 790 C CA . ARG A 1 100 ? -16.545 4.527 30.039 1.00 71.62 100 ARG A CA 1
ATOM 791 C C . ARG A 1 100 ? -17.489 4.384 31.234 1.00 71.62 100 ARG A C 1
ATOM 793 O O . ARG A 1 100 ? -18.476 5.109 31.308 1.00 71.62 100 ARG A O 1
ATOM 800 N N . HIS A 1 101 ? -17.142 3.530 32.198 1.00 61.22 101 HIS A N 1
ATOM 801 C CA . HIS A 1 101 ? -17.904 3.355 33.438 1.00 61.22 101 HIS A CA 1
ATOM 802 C C . HIS A 1 101 ? -17.929 4.622 34.326 1.00 61.22 101 HIS A C 1
ATOM 804 O O . HIS A 1 101 ? -18.808 4.753 35.171 1.00 61.22 101 HIS A O 1
ATOM 810 N N . ASN A 1 102 ? -17.029 5.590 34.088 1.00 69.00 102 ASN A N 1
ATOM 811 C CA . ASN A 1 102 ? -16.997 6.896 34.764 1.00 69.00 102 ASN A CA 1
ATOM 812 C C . ASN A 1 102 ? -17.680 8.024 33.951 1.00 69.00 102 ASN A C 1
ATOM 814 O O . ASN A 1 102 ? -17.572 9.200 34.299 1.00 69.00 102 ASN A O 1
ATOM 818 N N . GLY A 1 103 ? -18.372 7.696 32.852 1.00 69.81 103 GLY A N 1
ATOM 819 C CA . GLY A 1 103 ? -19.312 8.591 32.158 1.00 69.81 103 GLY A CA 1
ATOM 820 C C . GLY A 1 103 ? -18.726 9.708 31.279 1.00 69.81 103 GLY A C 1
ATOM 821 O O . GLY A 1 103 ? -19.477 10.312 30.523 1.00 69.81 103 GLY A O 1
ATOM 822 N N . HIS A 1 104 ? -17.413 9.966 31.303 1.00 68.25 104 HIS A N 1
ATOM 823 C CA . HIS A 1 104 ? -16.815 11.155 30.659 1.00 68.25 104 HIS A CA 1
ATOM 824 C C . HIS A 1 104 ? -16.153 10.942 29.282 1.00 68.25 104 HIS A C 1
ATOM 826 O O . HIS A 1 104 ? -15.714 11.910 28.669 1.00 68.25 104 HIS A O 1
ATOM 832 N N . TYR A 1 105 ? -16.057 9.709 28.770 1.00 76.25 105 TYR A N 1
ATOM 833 C CA . TYR A 1 105 ? -15.374 9.433 27.494 1.00 76.25 105 TYR A CA 1
ATOM 834 C C . TYR A 1 105 ? -16.371 9.135 26.368 1.00 76.25 105 TYR A C 1
ATOM 836 O O . TYR A 1 105 ? -17.181 8.210 26.482 1.00 76.25 105 TYR A O 1
ATOM 844 N N . GLY A 1 106 ? -16.314 9.920 25.289 1.00 76.56 106 GLY A N 1
ATOM 845 C CA . GLY A 1 106 ? -17.135 9.741 24.090 1.00 76.56 106 GLY A CA 1
ATOM 846 C C . GLY A 1 106 ? -16.450 8.870 23.034 1.00 76.56 106 GLY A C 1
ATOM 847 O O . GLY A 1 106 ? -15.242 8.973 22.826 1.00 76.56 106 GLY A O 1
ATOM 848 N N . ASN A 1 107 ? -17.231 8.053 22.321 1.00 73.31 107 ASN A N 1
ATOM 849 C CA . ASN A 1 107 ? -16.735 7.178 21.248 1.00 73.31 107 ASN A CA 1
ATOM 850 C C . ASN A 1 107 ? -16.079 7.973 20.098 1.00 73.31 107 ASN A C 1
ATOM 852 O O . ASN A 1 107 ? -15.135 7.498 19.478 1.00 73.31 107 ASN A O 1
ATOM 856 N N . ALA A 1 108 ? -16.553 9.196 19.831 1.00 79.56 108 ALA A N 1
ATOM 857 C CA . ALA A 1 108 ? -16.005 10.054 18.779 1.00 79.56 108 ALA A CA 1
ATOM 858 C C . ALA A 1 108 ? -14.579 10.530 19.092 1.00 79.56 108 ALA A C 1
ATOM 860 O O . ALA A 1 108 ? -13.740 10.558 18.200 1.00 79.56 108 ALA A O 1
ATOM 861 N N . VAL A 1 109 ? -14.285 10.848 20.359 1.00 83.62 109 VAL A N 1
ATOM 862 C CA . VAL A 1 109 ? -12.950 11.300 20.785 1.00 83.62 109 VAL A CA 1
ATOM 863 C C . VAL A 1 109 ? -11.927 10.189 20.579 1.00 83.62 109 VAL A C 1
ATOM 865 O O . VAL A 1 109 ? -10.841 10.455 20.090 1.00 83.62 109 VAL A O 1
ATOM 868 N N . PHE A 1 110 ? -12.307 8.938 20.851 1.00 79.62 110 PHE A N 1
ATOM 869 C CA . PHE A 1 110 ? -11.457 7.771 20.619 1.00 79.62 110 PHE A CA 1
ATOM 870 C C . PHE A 1 110 ? -11.061 7.616 19.136 1.00 79.62 110 PHE A C 1
ATOM 872 O O . PHE A 1 110 ? -9.879 7.503 18.819 1.00 79.62 110 PHE A O 1
ATOM 879 N N . ILE A 1 111 ? -12.030 7.712 18.217 1.00 82.12 111 ILE A N 1
ATOM 880 C CA . ILE A 1 111 ? -11.774 7.619 16.766 1.00 82.12 111 ILE A CA 1
ATOM 881 C C . ILE A 1 111 ? -10.930 8.811 16.269 1.00 82.12 111 ILE A C 1
ATOM 883 O O . ILE A 1 111 ? -10.082 8.687 15.384 1.00 82.12 111 ILE A O 1
ATOM 887 N N . LEU A 1 112 ? -11.139 9.992 16.844 1.00 83.81 112 LEU A N 1
ATOM 888 C CA . LEU A 1 112 ? -10.414 11.200 16.459 1.00 83.81 112 LEU A CA 1
ATOM 889 C C . LEU A 1 112 ? -8.962 11.159 16.966 1.00 83.81 112 LEU A C 1
ATOM 891 O O . LEU A 1 112 ? -8.040 11.502 16.227 1.00 83.81 112 LEU A O 1
ATOM 895 N N . SER A 1 113 ? -8.741 10.650 18.180 1.00 85.75 113 SER A N 1
ATOM 896 C CA . SER A 1 113 ? -7.409 10.419 18.747 1.00 85.75 113 SER A CA 1
ATOM 897 C C . SER A 1 113 ? -6.598 9.420 17.922 1.00 85.75 113 SER A C 1
ATOM 899 O O . SER A 1 113 ? -5.446 9.713 17.596 1.00 85.75 113 SER A O 1
ATOM 901 N N . ILE A 1 114 ? -7.205 8.299 17.513 1.00 79.94 114 ILE A N 1
ATOM 902 C CA . ILE A 1 114 ? -6.524 7.288 16.689 1.00 79.94 114 ILE A CA 1
ATOM 903 C C . ILE A 1 114 ? -6.196 7.834 15.286 1.00 79.94 114 ILE A C 1
ATOM 905 O O . ILE A 1 114 ? -5.155 7.522 14.712 1.00 79.94 114 ILE A O 1
ATOM 909 N N . SER A 1 115 ? -7.025 8.742 14.760 1.00 82.19 115 SER A N 1
ATOM 910 C CA . SER A 1 115 ? -6.802 9.393 13.461 1.00 82.19 115 SER A CA 1
ATOM 911 C C . SER A 1 115 ? -5.687 10.446 13.506 1.00 82.19 115 SER A C 1
ATOM 913 O O . SER A 1 115 ? -4.862 10.519 12.598 1.00 82.19 115 SER A O 1
ATOM 915 N N . ILE A 1 116 ? -5.633 11.261 14.565 1.00 87.31 116 ILE A N 1
ATOM 916 C CA . ILE A 1 116 ? -4.592 12.290 14.725 1.00 87.31 116 ILE A CA 1
ATOM 917 C C . ILE A 1 116 ? -3.232 11.647 15.019 1.00 87.31 116 ILE A C 1
ATOM 919 O O . ILE A 1 116 ? -2.214 12.107 14.503 1.00 87.31 116 ILE A O 1
ATOM 923 N N . SER A 1 117 ? -3.207 10.587 15.831 1.00 87.88 117 SER A N 1
ATOM 924 C CA . SER A 1 117 ? -1.962 9.922 16.224 1.00 87.88 117 SER A CA 1
ATOM 925 C C . SER A 1 117 ? -1.341 9.101 15.090 1.00 87.88 117 SER A C 1
ATOM 927 O O . SER A 1 117 ? -0.124 9.130 14.908 1.00 87.88 117 SER A O 1
ATOM 929 N N . SER A 1 118 ? -2.159 8.423 14.279 1.00 84.06 118 SER A N 1
ATOM 930 C CA . SER A 1 118 ? -1.668 7.613 13.155 1.00 84.06 118 SER A CA 1
ATOM 931 C C . SER A 1 118 ? -1.124 8.463 12.003 1.00 84.06 118 SER A C 1
ATOM 933 O O . SER A 1 118 ? -0.156 8.063 11.361 1.00 84.06 118 SER A O 1
ATOM 935 N N . PHE A 1 119 ? -1.659 9.664 11.760 1.00 85.00 119 PHE A N 1
ATOM 936 C CA . PHE A 1 119 ? -1.271 10.526 10.635 1.00 85.00 119 PHE A CA 1
ATOM 937 C C . PHE A 1 119 ? 0.253 10.727 10.428 1.00 85.00 119 PHE A C 1
ATOM 939 O O . PHE A 1 119 ? 0.730 10.483 9.314 1.00 85.00 119 PHE A O 1
ATOM 946 N N . PRO A 1 120 ? 1.061 11.116 11.440 1.00 89.12 120 PRO A N 1
ATOM 947 C CA . PRO A 1 120 ? 2.514 11.245 11.279 1.00 89.12 120 PRO A CA 1
ATOM 948 C C . PRO A 1 120 ? 3.208 9.911 10.972 1.00 89.12 120 PRO A C 1
ATOM 950 O O . PRO A 1 120 ? 4.160 9.876 10.190 1.00 89.12 120 PRO A O 1
ATOM 953 N N . PHE A 1 121 ? 2.716 8.807 11.539 1.00 84.44 121 PHE A N 1
ATOM 954 C CA . PHE A 1 121 ? 3.246 7.471 11.277 1.00 84.44 121 PHE A CA 1
ATOM 955 C C . PHE A 1 121 ? 2.937 7.017 9.843 1.00 84.44 121 PHE A C 1
ATOM 957 O O . PHE A 1 121 ? 3.833 6.557 9.130 1.00 84.44 121 PHE A O 1
ATOM 964 N N . LEU A 1 122 ? 1.704 7.238 9.375 1.00 84.56 122 LEU A N 1
ATOM 965 C CA . LEU A 1 122 ? 1.287 6.943 8.003 1.00 84.56 122 LEU A CA 1
ATOM 966 C C . LEU A 1 122 ? 2.108 7.740 6.982 1.00 84.56 122 LEU A C 1
ATOM 968 O O . LEU A 1 122 ? 2.544 7.191 5.965 1.00 84.56 122 LEU A O 1
ATOM 972 N N . LEU A 1 123 ? 2.377 9.018 7.269 1.00 87.94 123 LEU A N 1
ATOM 973 C CA . LEU A 1 123 ? 3.240 9.854 6.438 1.00 87.94 123 LEU A CA 1
ATOM 974 C C . LEU A 1 123 ? 4.671 9.312 6.380 1.00 87.94 123 LEU A C 1
ATOM 976 O O . LEU A 1 123 ? 5.202 9.142 5.280 1.00 87.94 123 LEU A O 1
ATOM 980 N N . ALA A 1 124 ? 5.273 8.982 7.524 1.00 89.06 124 ALA A N 1
ATOM 981 C CA . ALA A 1 124 ? 6.632 8.446 7.585 1.00 89.06 124 ALA A CA 1
ATOM 982 C C . ALA A 1 124 ? 6.774 7.135 6.790 1.00 89.06 124 ALA A C 1
ATOM 984 O O . ALA A 1 124 ? 7.693 6.992 5.978 1.00 89.06 124 ALA A O 1
ATOM 985 N N . VAL A 1 125 ? 5.824 6.209 6.952 1.00 86.25 125 VAL A N 1
ATOM 986 C CA . VAL A 1 125 ? 5.787 4.949 6.195 1.00 86.25 125 VAL A CA 1
ATOM 987 C C . VAL A 1 125 ? 5.613 5.204 4.698 1.00 86.25 125 VAL A C 1
ATOM 989 O O . VAL A 1 125 ? 6.299 4.570 3.890 1.00 86.25 125 VAL A O 1
ATOM 992 N N . SER A 1 126 ? 4.731 6.128 4.303 1.00 87.50 126 SER A N 1
ATOM 993 C CA . SER A 1 126 ? 4.502 6.452 2.888 1.00 87.50 126 SER A CA 1
ATOM 994 C C . SER A 1 126 ? 5.754 7.026 2.214 1.00 87.50 126 SER A C 1
ATOM 996 O O . SER A 1 126 ? 6.060 6.670 1.075 1.00 87.50 126 SER A O 1
ATOM 998 N N . LEU A 1 127 ? 6.527 7.848 2.932 1.00 87.75 127 LEU A N 1
ATOM 999 C CA . LEU A 1 127 ? 7.778 8.426 2.445 1.00 87.75 127 LEU A CA 1
ATOM 1000 C C . LEU A 1 127 ? 8.880 7.365 2.342 1.00 87.75 127 LEU A C 1
ATOM 1002 O O . LEU A 1 127 ? 9.568 7.278 1.321 1.00 87.75 127 LEU A O 1
ATOM 1006 N N . ALA A 1 128 ? 9.012 6.508 3.357 1.00 88.56 128 ALA A N 1
ATOM 1007 C CA . ALA A 1 128 ? 9.991 5.424 3.358 1.00 88.56 128 ALA A CA 1
ATOM 1008 C C . ALA A 1 128 ? 9.716 4.409 2.232 1.00 88.56 128 ALA A C 1
ATOM 1010 O O . ALA A 1 128 ? 10.576 4.137 1.398 1.00 88.56 128 ALA A O 1
ATOM 1011 N N . THR A 1 129 ? 8.494 3.886 2.140 1.00 84.25 129 THR A N 1
ATOM 1012 C CA . THR A 1 129 ? 8.128 2.881 1.123 1.00 84.25 129 THR A CA 1
ATOM 1013 C C . THR A 1 129 ? 8.010 3.470 -0.288 1.00 84.25 129 THR A C 1
ATOM 1015 O O . THR A 1 129 ? 8.401 2.823 -1.268 1.00 84.25 129 THR A O 1
ATOM 1018 N N . GLY A 1 130 ? 7.539 4.713 -0.415 1.00 82.56 130 GLY A N 1
ATOM 1019 C CA . GLY A 1 130 ? 7.465 5.428 -1.689 1.00 82.56 130 GLY A CA 1
ATOM 1020 C C . GLY A 1 130 ? 8.846 5.736 -2.271 1.00 82.56 130 GLY A C 1
ATOM 1021 O O . GLY A 1 130 ? 9.062 5.516 -3.465 1.00 82.56 130 GLY A O 1
ATOM 1022 N N . SER A 1 131 ? 9.812 6.140 -1.437 1.00 83.25 131 SER A N 1
ATOM 1023 C CA . SER A 1 131 ? 11.195 6.374 -1.879 1.00 83.25 131 SER A CA 1
ATOM 1024 C C . SER A 1 131 ? 11.888 5.080 -2.325 1.00 83.25 131 SER A C 1
ATOM 1026 O O . SER A 1 131 ? 12.490 5.054 -3.400 1.00 83.25 131 SER A O 1
ATOM 1028 N N . ILE A 1 132 ? 11.719 3.973 -1.589 1.00 84.69 132 ILE A N 1
ATOM 1029 C CA . ILE A 1 132 ? 12.223 2.643 -1.987 1.00 84.69 132 ILE A CA 1
ATOM 1030 C C . ILE A 1 132 ? 11.661 2.230 -3.357 1.00 84.69 132 ILE A C 1
ATOM 1032 O O . ILE A 1 132 ? 12.401 1.788 -4.241 1.00 84.69 132 ILE A O 1
ATOM 1036 N N . THR A 1 133 ? 10.356 2.418 -3.566 1.00 78.06 133 THR A N 1
ATOM 1037 C CA . THR A 1 133 ? 9.682 2.071 -4.828 1.00 78.06 133 THR A CA 1
ATOM 1038 C C . THR A 1 133 ? 10.169 2.939 -5.989 1.00 78.06 133 THR A C 1
ATOM 1040 O O . THR A 1 133 ? 10.369 2.436 -7.099 1.00 78.06 133 THR A O 1
ATOM 1043 N N . PHE A 1 134 ? 10.414 4.226 -5.732 1.00 78.19 134 PHE A N 1
ATOM 1044 C CA . PHE A 1 134 ? 10.941 5.163 -6.720 1.00 78.19 134 PHE A CA 1
ATOM 1045 C C . PHE A 1 134 ? 12.331 4.741 -7.220 1.00 78.19 134 PHE A C 1
ATOM 1047 O O . PHE A 1 134 ? 12.553 4.678 -8.434 1.00 78.19 134 PHE A O 1
ATOM 1054 N N . TYR A 1 135 ? 13.232 4.364 -6.306 1.00 75.00 135 TYR A N 1
ATOM 1055 C CA . TYR A 1 135 ? 14.578 3.904 -6.663 1.00 75.00 135 TYR A CA 1
ATOM 1056 C C . TYR A 1 135 ? 14.579 2.551 -7.394 1.00 75.00 135 TYR A C 1
ATOM 1058 O O . TYR A 1 135 ? 15.340 2.372 -8.346 1.00 75.00 135 TYR A O 1
ATOM 1066 N N . MET A 1 136 ? 13.710 1.614 -7.001 1.00 67.81 136 MET A N 1
ATOM 1067 C CA . MET A 1 136 ? 13.645 0.269 -7.594 1.00 67.81 136 MET A CA 1
ATOM 1068 C C . MET A 1 136 ? 13.048 0.250 -9.006 1.00 67.81 136 MET A C 1
ATOM 1070 O O . MET A 1 136 ? 13.551 -0.449 -9.887 1.00 67.81 136 MET A O 1
ATOM 1074 N N . VAL A 1 137 ? 11.976 1.008 -9.247 1.00 68.00 137 VAL A N 1
ATOM 1075 C CA . VAL A 1 137 ? 11.219 0.915 -10.508 1.00 68.00 137 VAL A CA 1
ATOM 1076 C C . VAL A 1 137 ? 11.762 1.868 -11.585 1.00 68.00 137 VAL A C 1
ATOM 1078 O O . VAL A 1 137 ? 11.379 1.740 -12.750 1.00 68.00 137 VAL A O 1
ATOM 1081 N N . LYS A 1 138 ? 12.691 2.778 -11.234 1.00 65.75 138 LYS A N 1
ATOM 1082 C CA . LYS A 1 138 ? 13.204 3.834 -12.131 1.00 65.75 138 LYS A CA 1
ATOM 1083 C C . LYS A 1 138 ? 12.049 4.547 -12.839 1.00 65.75 138 LYS A C 1
ATOM 1085 O O . LYS A 1 138 ? 11.987 4.598 -14.070 1.00 65.75 138 LYS A O 1
ATOM 1090 N N . LEU A 1 139 ? 11.085 5.036 -12.055 1.00 57.78 139 LEU A N 1
ATOM 1091 C CA . LEU A 1 139 ? 10.016 5.862 -12.609 1.00 57.78 139 LEU A CA 1
ATOM 1092 C C . LEU A 1 139 ? 10.618 7.090 -13.302 1.00 57.78 139 LEU A C 1
ATOM 1094 O O . LEU A 1 139 ? 11.671 7.578 -12.895 1.00 57.78 139 LEU A O 1
ATOM 1098 N N . HIS A 1 140 ? 9.951 7.567 -14.359 1.00 60.34 140 HIS A N 1
ATOM 1099 C CA . HIS A 1 140 ? 10.376 8.761 -15.090 1.00 60.34 140 HIS A CA 1
ATOM 1100 C C . HIS A 1 140 ? 10.694 9.893 -14.097 1.00 60.34 140 HIS A C 1
ATOM 1102 O O . HIS A 1 140 ? 9.844 10.199 -13.255 1.00 60.34 140 HIS A O 1
ATOM 1108 N N . PRO A 1 141 ? 11.891 10.503 -14.163 1.00 60.62 141 PRO A N 1
ATOM 1109 C CA . PRO A 1 141 ? 12.266 11.567 -13.245 1.00 60.62 141 PRO A CA 1
ATOM 1110 C C . PRO A 1 141 ? 11.362 12.781 -13.491 1.00 60.62 141 PRO A C 1
ATOM 1112 O O . PRO A 1 141 ? 11.449 13.439 -14.524 1.00 60.62 141 PRO A O 1
ATOM 1115 N N . GLY A 1 142 ? 10.456 13.045 -12.550 1.00 75.12 142 GLY A N 1
ATOM 1116 C CA . GLY A 1 142 ? 9.524 14.166 -12.586 1.00 75.12 142 GLY A CA 1
ATOM 1117 C C . GLY A 1 142 ? 8.835 14.335 -11.235 1.00 75.12 142 GLY A C 1
ATOM 1118 O O . GLY A 1 142 ? 8.285 13.378 -10.688 1.00 75.12 142 GLY A O 1
ATOM 1119 N N . PHE A 1 143 ? 8.858 15.555 -10.690 1.00 75.00 143 PHE A N 1
ATOM 1120 C CA . PHE A 1 143 ? 8.295 15.859 -9.368 1.00 75.00 143 PHE A CA 1
ATOM 1121 C C . PHE A 1 143 ? 6.788 15.553 -9.286 1.00 75.00 143 PHE A C 1
ATOM 1123 O O . PHE A 1 143 ? 6.311 15.030 -8.282 1.00 75.00 143 PHE A O 1
ATOM 1130 N N . SER A 1 144 ? 6.048 15.777 -10.378 1.00 80.69 144 SER A N 1
ATOM 1131 C CA . SER A 1 144 ? 4.614 15.469 -10.471 1.00 80.69 144 SER A CA 1
ATOM 1132 C C . SER A 1 144 ? 4.306 13.980 -10.279 1.00 80.69 144 SER A C 1
ATOM 1134 O O . SER A 1 144 ? 3.373 13.627 -9.560 1.00 80.69 144 SER A O 1
ATOM 1136 N N . HIS A 1 145 ? 5.113 13.092 -10.864 1.00 75.44 145 HIS A N 1
ATOM 1137 C CA . HIS A 1 145 ? 4.898 11.648 -10.775 1.00 75.44 145 HIS A CA 1
ATOM 1138 C C . HIS A 1 145 ? 5.292 11.089 -9.399 1.00 75.44 145 HIS A C 1
ATOM 1140 O O . HIS A 1 145 ? 4.701 10.117 -8.923 1.00 75.44 145 HIS A O 1
ATOM 1146 N N . LEU A 1 146 ? 6.264 11.721 -8.743 1.00 77.25 146 LEU A N 1
ATOM 1147 C CA . LEU A 1 146 ? 6.674 11.403 -7.378 1.00 77.25 146 LEU A CA 1
ATOM 1148 C C . LEU A 1 146 ? 5.581 11.789 -6.369 1.00 77.25 146 LEU A C 1
ATOM 1150 O O . LEU A 1 146 ? 5.176 10.945 -5.571 1.00 77.25 146 LEU A O 1
ATOM 1154 N N . MET A 1 147 ? 5.013 12.994 -6.473 1.00 81.12 147 MET A N 1
ATOM 1155 C CA . MET A 1 147 ? 3.902 13.417 -5.607 1.00 81.12 147 MET A CA 1
ATOM 1156 C C . MET A 1 147 ? 2.655 12.548 -5.809 1.00 81.12 147 MET A C 1
ATOM 1158 O O . MET A 1 147 ? 2.049 12.118 -4.832 1.00 81.12 147 MET A O 1
ATOM 1162 N N . PHE A 1 148 ? 2.327 12.199 -7.057 1.00 77.81 148 PHE A N 1
ATOM 1163 C CA . PHE A 1 148 ? 1.240 11.263 -7.366 1.00 77.81 148 PHE A CA 1
ATOM 1164 C C . PHE A 1 148 ? 1.467 9.862 -6.773 1.00 77.81 148 PHE A C 1
ATOM 1166 O O . PHE A 1 148 ? 0.525 9.186 -6.364 1.00 77.81 148 PHE A O 1
ATOM 1173 N N . THR A 1 149 ? 2.724 9.417 -6.705 1.00 76.69 149 THR A N 1
ATOM 1174 C CA . THR A 1 149 ? 3.069 8.126 -6.096 1.00 76.69 149 THR A CA 1
ATOM 1175 C C . THR A 1 149 ? 2.850 8.174 -4.584 1.00 76.69 149 THR A C 1
ATOM 1177 O O . THR A 1 149 ? 2.222 7.269 -4.038 1.00 76.69 149 THR A O 1
ATOM 1180 N N . TYR A 1 150 ? 3.284 9.244 -3.912 1.00 84.31 150 TYR A N 1
ATOM 1181 C CA . TYR A 1 150 ? 3.077 9.408 -2.470 1.00 84.31 150 TYR A CA 1
ATOM 1182 C C . TYR A 1 150 ? 1.602 9.535 -2.085 1.00 84.31 150 TYR A C 1
ATOM 1184 O O . TYR A 1 150 ? 1.173 8.883 -1.135 1.00 84.31 150 TYR A O 1
ATOM 1192 N N . THR A 1 151 ? 0.802 10.308 -2.824 1.00 80.19 151 THR A N 1
ATOM 1193 C CA . THR A 1 151 ? -0.634 10.451 -2.529 1.00 80.19 151 THR A CA 1
ATOM 1194 C C . THR A 1 151 ? -1.398 9.143 -2.732 1.00 80.19 151 THR A C 1
ATOM 1196 O O . THR A 1 151 ? -2.261 8.805 -1.921 1.00 80.19 151 THR A O 1
ATOM 1199 N N . ASN A 1 152 ? -1.047 8.362 -3.758 1.00 78.19 152 ASN A N 1
ATOM 1200 C CA . ASN A 1 152 ? -1.628 7.040 -3.991 1.00 78.19 152 ASN A CA 1
ATOM 1201 C C . ASN A 1 152 ? -1.268 6.046 -2.869 1.00 78.19 152 ASN A C 1
ATOM 1203 O O . ASN A 1 152 ? -2.140 5.326 -2.380 1.00 78.19 152 ASN A O 1
ATOM 1207 N N . LEU A 1 153 ? -0.007 6.034 -2.410 1.00 80.94 153 LEU A N 1
ATOM 1208 C CA . LEU A 1 153 ? 0.395 5.205 -1.266 1.00 80.94 153 LEU A CA 1
ATOM 1209 C C . LEU A 1 153 ? -0.320 5.635 0.020 1.00 80.94 153 LEU A C 1
ATOM 1211 O O . LEU A 1 153 ? -0.855 4.782 0.723 1.00 80.94 153 LEU A O 1
ATOM 1215 N N . LEU A 1 154 ? -0.379 6.934 0.310 1.00 84.00 154 LEU A N 1
ATOM 1216 C CA . LEU A 1 154 ? -1.045 7.456 1.503 1.00 84.00 154 LEU A CA 1
ATOM 1217 C C . LEU A 1 154 ? -2.540 7.107 1.522 1.00 84.00 154 LEU A C 1
ATOM 1219 O O . LEU A 1 154 ? -3.054 6.678 2.553 1.00 84.00 154 LEU A O 1
ATOM 1223 N N . SER A 1 155 ? -3.221 7.205 0.376 1.00 82.62 155 SER A N 1
ATOM 1224 C CA . SER A 1 155 ? -4.619 6.784 0.237 1.00 82.62 155 SER A CA 1
ATOM 1225 C C . SER A 1 155 ? -4.797 5.284 0.502 1.00 82.62 155 SER A C 1
ATOM 1227 O O . SER A 1 155 ? -5.679 4.897 1.269 1.00 82.62 155 SER A O 1
ATOM 1229 N N . CYS A 1 156 ? -3.927 4.435 -0.055 1.00 77.44 156 CYS A N 1
ATOM 1230 C CA . CYS A 1 156 ? -3.960 2.993 0.193 1.00 77.44 156 CYS A CA 1
ATOM 1231 C C . CYS A 1 156 ? -3.814 2.669 1.687 1.00 77.44 156 CYS A C 1
ATOM 1233 O O . CYS A 1 156 ? -4.597 1.886 2.227 1.00 77.44 156 CYS A O 1
ATOM 1235 N N . ILE A 1 157 ? -2.844 3.282 2.365 1.00 82.81 157 ILE A N 1
ATOM 1236 C CA . ILE A 1 157 ? -2.580 3.000 3.779 1.00 82.81 157 ILE A CA 1
ATOM 1237 C C . ILE A 1 157 ? -3.737 3.498 4.657 1.00 82.81 157 ILE A C 1
ATOM 1239 O O . ILE A 1 157 ? -4.205 2.756 5.514 1.00 82.81 157 ILE A O 1
ATOM 1243 N N . ALA A 1 158 ? -4.278 4.689 4.383 1.00 81.25 158 ALA A N 1
ATOM 1244 C CA . ALA A 1 158 ? -5.437 5.218 5.105 1.00 81.25 158 ALA A CA 1
ATOM 1245 C C . ALA A 1 158 ? -6.682 4.317 4.972 1.00 81.25 158 ALA A C 1
ATOM 1247 O O . ALA A 1 158 ? -7.430 4.143 5.933 1.00 81.25 158 ALA A O 1
ATOM 1248 N N . THR A 1 159 ? -6.905 3.700 3.802 1.00 80.00 159 THR A N 1
ATOM 1249 C CA . THR A 1 159 ? -8.024 2.752 3.632 1.00 80.00 159 THR A CA 1
ATOM 1250 C C . THR A 1 159 ? -7.826 1.447 4.399 1.00 80.00 159 THR A C 1
ATOM 1252 O O . THR A 1 159 ? -8.793 0.911 4.938 1.00 80.00 159 THR A O 1
ATOM 1255 N N . VAL A 1 160 ? -6.591 0.940 4.460 1.00 78.56 160 VAL A N 1
ATOM 1256 C CA . VAL A 1 160 ? -6.233 -0.254 5.240 1.00 78.56 160 VAL A CA 1
ATOM 1257 C C . VAL A 1 160 ? -6.485 -0.004 6.724 1.00 78.56 160 VAL A C 1
ATOM 1259 O O . VAL A 1 160 ? -7.174 -0.796 7.365 1.00 78.56 160 VAL A O 1
ATOM 1262 N N . GLU A 1 161 ? -6.013 1.135 7.219 1.00 77.38 161 GLU A N 1
ATOM 1263 C CA . GLU A 1 161 ? -6.168 1.571 8.604 1.00 77.38 161 GLU A CA 1
ATOM 1264 C C . GLU A 1 161 ? -7.652 1.714 8.993 1.00 77.38 161 GLU A C 1
ATOM 1266 O O . GLU A 1 161 ? -8.106 1.144 9.984 1.00 77.38 161 GLU A O 1
ATOM 1271 N N . GLY A 1 162 ? -8.462 2.364 8.149 1.00 78.81 162 GLY A N 1
ATOM 1272 C CA . GLY A 1 162 ? -9.896 2.529 8.405 1.00 78.81 162 GLY A CA 1
ATOM 1273 C C . GLY A 1 162 ? -10.692 1.217 8.400 1.00 78.81 162 GLY A C 1
ATOM 1274 O O . GLY A 1 162 ? -11.617 1.049 9.193 1.00 78.81 162 GLY A O 1
ATOM 1275 N N . ILE A 1 163 ? -10.344 0.260 7.531 1.00 76.00 163 ILE A N 1
ATOM 1276 C CA . ILE A 1 163 ? -10.998 -1.060 7.519 1.00 76.00 163 ILE A CA 1
ATOM 1277 C C . ILE A 1 163 ? -10.609 -1.860 8.765 1.00 76.00 163 ILE A C 1
ATOM 1279 O O . ILE A 1 163 ? -11.460 -2.557 9.324 1.00 76.00 163 ILE A O 1
ATOM 1283 N N . MET A 1 164 ? -9.357 -1.752 9.215 1.00 75.75 164 MET A N 1
ATOM 1284 C CA . MET A 1 164 ? -8.892 -2.455 10.407 1.00 75.75 164 MET A CA 1
ATOM 1285 C C . MET A 1 164 ? -9.580 -1.940 11.678 1.00 75.75 164 MET A C 1
ATOM 1287 O O . MET A 1 164 ? -10.070 -2.759 12.452 1.00 75.75 164 MET A O 1
ATOM 1291 N N . MET A 1 165 ? -9.783 -0.623 11.814 1.00 76.06 165 MET A N 1
ATOM 1292 C CA . MET A 1 165 ? -10.535 -0.032 12.939 1.00 76.06 165 MET A CA 1
ATOM 1293 C C . MET A 1 165 ? -11.967 -0.575 13.061 1.00 76.06 165 MET A C 1
ATOM 1295 O O . MET A 1 165 ? -12.485 -0.772 14.162 1.00 76.06 165 MET A O 1
ATOM 1299 N N . VAL A 1 166 ? -12.624 -0.854 11.930 1.00 78.88 166 VAL A N 1
ATOM 1300 C CA . VAL A 1 166 ? -13.965 -1.461 11.933 1.00 78.88 166 VAL A CA 1
ATOM 1301 C C . VAL A 1 166 ? -13.898 -2.902 12.435 1.00 78.88 166 VAL A C 1
ATOM 1303 O O . VAL A 1 166 ? -14.720 -3.303 13.259 1.00 78.88 166 VAL A O 1
ATOM 1306 N N . VAL A 1 167 ? -12.915 -3.681 11.977 1.00 78.12 167 VAL A N 1
ATOM 1307 C CA . VAL A 1 167 ? -12.739 -5.080 12.398 1.00 78.12 167 VAL A CA 1
ATOM 1308 C C . VAL A 1 167 ? -12.399 -5.179 13.888 1.00 78.12 167 VAL A C 1
ATOM 1310 O O . VAL A 1 167 ? -12.947 -6.039 14.579 1.00 78.12 167 VAL A O 1
ATOM 1313 N N . GLU A 1 168 ? -11.555 -4.284 14.394 1.00 71.81 168 GLU A N 1
ATOM 1314 C CA . GLU A 1 168 ? -11.148 -4.221 15.801 1.00 71.81 168 GLU A CA 1
ATOM 1315 C C . GLU A 1 168 ? -12.315 -3.889 16.736 1.00 71.81 168 GLU A C 1
ATOM 1317 O O . GLU A 1 168 ? -12.426 -4.461 17.819 1.00 71.81 168 GLU A O 1
ATOM 1322 N N . SER A 1 169 ? -13.241 -3.034 16.294 1.00 71.75 169 SER A N 1
ATOM 1323 C CA . SER A 1 169 ? -14.444 -2.706 17.071 1.00 71.75 169 SER A CA 1
ATOM 1324 C C . SER A 1 169 ? -15.431 -3.875 17.206 1.00 71.75 169 SER A C 1
ATOM 1326 O O . SER A 1 169 ? -16.234 -3.908 18.137 1.00 71.75 169 SER A O 1
ATOM 1328 N N . LEU A 1 170 ? -15.378 -4.843 16.285 1.00 74.25 170 LEU A N 1
ATOM 1329 C CA . LEU A 1 170 ? -16.312 -5.969 16.228 1.00 74.25 170 LEU A CA 1
ATOM 1330 C C . LEU A 1 170 ? -15.846 -7.182 17.039 1.00 74.25 170 LEU A C 1
ATOM 1332 O O . LEU A 1 170 ? -16.666 -8.050 17.346 1.00 74.25 170 LEU A O 1
ATOM 1336 N N . VAL A 1 171 ? -14.551 -7.285 17.356 1.00 70.50 171 VAL A N 1
ATOM 1337 C CA . VAL A 1 171 ? -13.983 -8.511 17.926 1.00 70.50 171 VAL A CA 1
ATOM 1338 C C . VAL A 1 171 ? -13.165 -8.220 19.190 1.00 70.50 171 VAL A C 1
ATOM 1340 O O . VAL A 1 171 ? -12.019 -7.793 19.094 1.00 70.50 171 VAL A O 1
ATOM 1343 N N . PRO A 1 172 ? -13.685 -8.541 20.391 1.00 67.12 172 PRO A N 1
ATOM 1344 C CA . PRO A 1 172 ? -12.958 -8.351 21.652 1.00 67.12 172 PRO A CA 1
ATOM 1345 C C . PRO A 1 172 ? -11.842 -9.390 21.886 1.00 67.12 172 PRO A C 1
ATOM 1347 O O . PRO A 1 172 ? -11.025 -9.235 22.792 1.00 67.12 172 PRO A O 1
ATOM 1350 N N . ASN A 1 173 ? -11.797 -10.459 21.079 1.00 72.31 173 ASN A N 1
ATOM 1351 C CA . ASN A 1 173 ? -10.802 -11.529 21.162 1.00 72.31 173 ASN A CA 1
ATOM 1352 C C . ASN A 1 173 ? -9.658 -11.311 20.157 1.00 72.31 173 ASN A C 1
ATOM 1354 O O . ASN A 1 173 ? -9.872 -11.418 18.950 1.00 72.31 173 ASN A O 1
ATOM 1358 N N . TYR A 1 174 ? -8.429 -11.121 20.656 1.00 71.81 174 TYR A N 1
ATOM 1359 C CA . TYR A 1 174 ? -7.219 -10.869 19.852 1.00 71.81 174 TYR A CA 1
ATOM 1360 C C . TYR A 1 174 ? -7.047 -11.845 18.674 1.00 71.81 174 TYR A C 1
ATOM 1362 O O . TYR A 1 174 ? -6.940 -11.428 17.525 1.00 71.81 174 TYR A O 1
ATOM 1370 N N . LEU A 1 175 ? -7.095 -13.156 18.938 1.00 75.19 175 LEU A N 1
ATOM 1371 C CA . LEU A 1 175 ? -6.881 -14.192 17.917 1.00 75.19 175 LEU A CA 1
ATOM 1372 C C . LEU A 1 175 ? -7.932 -14.151 16.800 1.00 75.19 175 LEU A C 1
ATOM 1374 O O . LEU A 1 175 ? -7.599 -14.261 15.622 1.00 75.19 175 LEU A O 1
ATOM 1378 N N . MET A 1 176 ? -9.204 -13.972 17.158 1.00 78.12 176 MET A N 1
ATOM 1379 C CA . MET A 1 176 ? -10.294 -13.918 16.182 1.00 78.12 176 MET A CA 1
ATOM 1380 C C . MET A 1 176 ? -10.236 -12.621 15.370 1.00 78.12 176 MET A C 1
ATOM 1382 O O . MET A 1 176 ? -10.482 -12.642 14.165 1.00 78.12 176 MET A O 1
ATOM 1386 N N . GLY A 1 177 ? -9.850 -11.518 16.011 1.00 74.81 177 GLY A N 1
ATOM 1387 C CA . GLY A 1 177 ? -9.654 -10.226 15.372 1.00 74.81 177 GLY A CA 1
ATOM 1388 C C . GLY A 1 177 ? -8.532 -10.254 14.335 1.00 74.81 177 GLY A C 1
ATOM 1389 O O . GLY A 1 177 ? -8.751 -9.846 13.198 1.00 74.81 177 GLY A O 1
ATOM 1390 N N . VAL A 1 178 ? -7.383 -10.856 14.663 1.00 77.88 178 VAL A N 1
ATOM 1391 C CA . VAL A 1 178 ? -6.264 -11.029 13.719 1.00 77.88 178 VAL A CA 1
ATOM 1392 C C . VAL A 1 178 ? -6.650 -11.940 12.550 1.00 77.88 178 VAL A C 1
ATOM 1394 O O . VAL A 1 178 ? -6.359 -11.614 11.398 1.00 77.88 178 VAL A O 1
ATOM 1397 N N . VAL A 1 179 ? -7.349 -13.055 12.796 1.00 81.75 179 VAL A N 1
ATOM 1398 C CA . VAL A 1 179 ? -7.782 -13.973 11.723 1.00 81.75 179 VAL A CA 1
ATOM 1399 C C . VAL A 1 179 ? -8.801 -13.305 10.792 1.00 81.75 179 VAL A C 1
ATOM 1401 O O . VAL A 1 179 ? -8.675 -13.393 9.567 1.00 81.75 179 VAL A O 1
ATOM 1404 N N . VAL A 1 180 ? -9.801 -12.608 11.340 1.00 82.50 180 VAL A N 1
ATOM 1405 C CA . VAL A 1 180 ? -10.824 -11.909 10.544 1.00 82.50 180 VAL A CA 1
ATOM 1406 C C . VAL A 1 180 ? -10.234 -10.696 9.826 1.00 82.50 180 VAL A C 1
ATOM 1408 O O . VAL A 1 180 ? -10.523 -10.516 8.642 1.00 82.50 180 VAL A O 1
ATOM 1411 N N . GLY A 1 181 ? -9.378 -9.924 10.497 1.00 77.75 181 GLY A N 1
ATOM 1412 C CA . GLY A 1 181 ? -8.673 -8.766 9.949 1.00 77.75 181 GLY A CA 1
ATOM 1413 C C . GLY A 1 181 ? -7.771 -9.157 8.792 1.00 77.75 181 GLY A C 1
ATOM 1414 O O . GLY A 1 181 ? -7.939 -8.644 7.689 1.00 77.75 181 GLY A O 1
ATOM 1415 N N . THR A 1 182 ? -6.924 -10.173 8.976 1.00 75.62 182 THR A N 1
ATOM 1416 C CA . THR A 1 182 ? -6.077 -10.714 7.899 1.00 75.62 182 THR A CA 1
ATOM 1417 C C . THR A 1 182 ? -6.928 -11.220 6.732 1.00 75.62 182 THR A C 1
ATOM 1419 O O . THR A 1 182 ? -6.643 -10.918 5.575 1.00 75.62 182 THR A O 1
ATOM 1422 N N . ARG A 1 183 ? -8.037 -11.926 6.997 1.00 78.00 183 ARG A N 1
ATOM 1423 C CA . ARG A 1 183 ? -8.947 -12.410 5.942 1.00 78.00 183 ARG A CA 1
ATOM 1424 C C . ARG A 1 183 ? -9.634 -11.270 5.177 1.00 78.00 183 ARG A C 1
ATOM 1426 O O . ARG A 1 183 ? -9.818 -11.373 3.961 1.00 78.00 183 ARG A O 1
ATOM 1433 N N . ALA A 1 184 ? -10.035 -10.203 5.865 1.00 78.44 184 ALA A N 1
ATOM 1434 C CA . ALA A 1 184 ? -10.655 -9.026 5.261 1.00 78.44 184 ALA A CA 1
ATOM 1435 C C . ALA A 1 184 ? -9.636 -8.211 4.452 1.00 78.44 184 ALA A C 1
ATOM 1437 O O . ALA A 1 184 ? -9.922 -7.843 3.308 1.00 78.44 184 ALA A O 1
ATOM 1438 N N . LEU A 1 185 ? -8.435 -8.018 5.002 1.00 74.06 185 LEU A N 1
ATOM 1439 C CA . LEU A 1 185 ? -7.306 -7.368 4.344 1.00 74.06 185 LEU A CA 1
ATOM 1440 C C . LEU A 1 185 ? -6.918 -8.099 3.075 1.00 74.06 185 LEU A C 1
ATOM 1442 O O . LEU A 1 185 ? -6.910 -7.481 2.022 1.00 74.06 185 LEU A O 1
ATOM 1446 N N . VAL A 1 186 ? -6.698 -9.412 3.127 1.00 70.94 186 VAL A N 1
ATOM 1447 C CA . VAL A 1 186 ? -6.334 -10.204 1.943 1.00 70.94 186 VAL A CA 1
ATOM 1448 C C . VAL A 1 186 ? -7.412 -10.100 0.858 1.00 70.94 186 VAL A C 1
ATOM 1450 O O . VAL A 1 186 ? -7.091 -9.911 -0.315 1.00 70.94 186 VAL A O 1
ATOM 1453 N N . ARG A 1 187 ? -8.701 -10.134 1.226 1.00 69.38 187 ARG A N 1
ATOM 1454 C CA . ARG A 1 187 ? -9.810 -9.971 0.269 1.00 69.38 187 ARG A CA 1
ATOM 1455 C C . ARG A 1 187 ? -9.832 -8.578 -0.371 1.00 69.38 187 ARG A C 1
ATOM 1457 O O . ARG A 1 187 ? -10.033 -8.462 -1.580 1.00 69.38 187 ARG A O 1
ATOM 1464 N N . LYS A 1 188 ? -9.655 -7.521 0.423 1.00 69.88 188 LYS A N 1
ATOM 1465 C CA . LYS A 1 188 ? -9.645 -6.133 -0.067 1.00 69.88 188 LYS A CA 1
ATOM 1466 C C . LYS A 1 188 ? -8.385 -5.811 -0.856 1.00 69.88 188 LYS A C 1
ATOM 1468 O O . LYS A 1 188 ? -8.474 -5.136 -1.873 1.00 69.88 188 LYS A O 1
ATOM 1473 N N . LEU A 1 189 ? -7.248 -6.351 -0.448 1.00 62.78 189 LEU A N 1
ATOM 1474 C CA . LEU A 1 189 ? -5.961 -6.171 -1.096 1.00 62.78 189 LEU A CA 1
ATOM 1475 C C . LEU A 1 189 ? -5.911 -6.903 -2.448 1.00 62.78 189 LEU A C 1
ATOM 1477 O O . LEU A 1 189 ? -5.383 -6.356 -3.414 1.00 62.78 189 LEU A O 1
ATOM 1481 N N . LEU A 1 190 ? -6.592 -8.050 -2.574 1.00 57.28 190 LEU A N 1
ATOM 1482 C CA . LEU A 1 190 ? -6.851 -8.705 -3.861 1.00 57.28 190 LEU A CA 1
ATOM 1483 C C . LEU A 1 190 ? -7.689 -7.819 -4.805 1.00 57.28 190 LEU A C 1
ATOM 1485 O O . LEU A 1 190 ? -7.379 -7.721 -5.991 1.00 57.28 190 LEU A O 1
ATOM 1489 N N . GLN A 1 191 ? -8.714 -7.126 -4.294 1.00 55.97 191 GLN A N 1
ATOM 1490 C CA . GLN A 1 191 ? -9.495 -6.172 -5.095 1.00 55.97 191 GLN A CA 1
ATOM 1491 C C . GLN A 1 191 ? -8.720 -4.896 -5.436 1.00 55.97 191 GLN A C 1
ATOM 1493 O O . GLN A 1 191 ? -8.833 -4.400 -6.556 1.00 55.97 191 GLN A O 1
ATOM 1498 N N . LEU A 1 192 ? -7.904 -4.387 -4.513 1.00 59.31 192 LEU A N 1
ATOM 1499 C CA . LEU A 1 192 ? -7.064 -3.215 -4.737 1.00 59.31 192 LEU A CA 1
ATOM 1500 C C . LEU A 1 192 ? -6.012 -3.493 -5.818 1.00 59.31 192 LEU A C 1
ATOM 1502 O O . LEU A 1 192 ? -5.744 -2.626 -6.639 1.00 59.31 192 LEU A O 1
ATOM 1506 N N . PHE A 1 193 ? -5.486 -4.717 -5.900 1.00 59.06 193 PHE A N 1
ATOM 1507 C CA . PHE A 1 193 ? -4.583 -5.131 -6.978 1.00 59.06 193 PHE A CA 1
ATOM 1508 C C . PHE A 1 193 ? -5.271 -5.136 -8.355 1.00 59.06 193 PHE A C 1
ATOM 1510 O O . PHE A 1 193 ? -4.676 -4.726 -9.356 1.00 59.06 193 PHE A O 1
ATOM 1517 N N . VAL A 1 194 ? -6.540 -5.558 -8.415 1.00 55.19 194 VAL A N 1
ATOM 1518 C CA . VAL A 1 194 ? -7.362 -5.536 -9.639 1.00 55.19 194 VAL A CA 1
ATOM 1519 C C . VAL A 1 194 ? -7.712 -4.098 -10.040 1.00 55.19 194 VAL A C 1
ATOM 1521 O O . VAL A 1 194 ? -7.566 -3.739 -11.210 1.00 55.19 194 VAL A O 1
ATOM 1524 N N . LEU A 1 195 ? -8.088 -3.250 -9.079 1.00 54.62 195 LEU A N 1
ATOM 1525 C CA . LEU A 1 195 ? -8.402 -1.838 -9.311 1.00 54.62 195 LEU A CA 1
ATOM 1526 C C . LEU A 1 195 ? -7.151 -1.028 -9.688 1.00 54.62 195 LEU A C 1
ATOM 1528 O O . LEU A 1 195 ? -7.205 -0.188 -10.579 1.00 54.62 195 LEU A O 1
ATOM 1532 N N . HIS A 1 196 ? -6.002 -1.325 -9.079 1.00 59.44 196 HIS A N 1
ATOM 1533 C CA . HIS A 1 196 ? -4.719 -0.709 -9.407 1.00 59.44 196 HIS A CA 1
ATOM 1534 C C . HIS A 1 196 ? -4.235 -1.130 -10.799 1.00 59.44 196 HIS A C 1
ATOM 1536 O O . HIS A 1 196 ? -3.710 -0.290 -11.525 1.00 59.44 196 HIS A O 1
ATOM 1542 N N . LYS A 1 197 ? -4.488 -2.377 -11.235 1.00 53.12 197 LYS A N 1
ATOM 1543 C CA . LYS A 1 197 ? -4.324 -2.775 -12.647 1.00 53.12 197 LYS A CA 1
ATOM 1544 C C . LYS A 1 197 ? -5.202 -1.935 -13.572 1.00 53.12 197 LYS A C 1
ATOM 1546 O O . LYS A 1 197 ? -4.723 -1.527 -14.623 1.00 53.12 197 LYS A O 1
ATOM 1551 N N . PHE A 1 198 ? -6.444 -1.659 -13.177 1.00 49.44 198 PHE A N 1
ATOM 1552 C CA . PHE A 1 198 ? -7.386 -0.836 -13.938 1.00 49.44 198 PHE A CA 1
ATOM 1553 C C . PHE A 1 198 ? -6.945 0.635 -14.010 1.00 49.44 198 PHE A C 1
ATOM 1555 O O . PHE A 1 198 ? -6.938 1.227 -15.085 1.00 49.44 198 PHE A O 1
ATOM 1562 N N . HIS A 1 199 ? -6.480 1.201 -12.895 1.00 51.66 199 HIS A N 1
ATOM 1563 C CA . HIS A 1 199 ? -5.984 2.573 -12.808 1.00 51.66 199 HIS A CA 1
ATOM 1564 C C . HIS A 1 199 ? -4.651 2.752 -13.549 1.00 51.66 199 HIS A C 1
ATOM 1566 O O . HIS A 1 199 ? -4.518 3.690 -14.320 1.00 51.66 199 HIS A O 1
ATOM 1572 N N . LEU A 1 200 ? -3.697 1.815 -13.442 1.00 50.12 200 LEU A N 1
ATOM 1573 C CA . LEU A 1 200 ? -2.477 1.811 -14.266 1.00 50.12 200 LEU A CA 1
ATOM 1574 C C . LEU A 1 200 ? -2.780 1.637 -15.755 1.00 50.12 200 LEU A C 1
ATOM 1576 O O . LEU A 1 200 ? -2.051 2.197 -16.576 1.00 50.12 200 LEU A O 1
ATOM 1580 N N . LEU A 1 201 ? -3.821 0.878 -16.117 1.00 47.78 201 LEU A N 1
ATOM 1581 C CA . LEU A 1 201 ? -4.300 0.808 -17.497 1.00 47.78 201 LEU A CA 1
ATOM 1582 C C . LEU A 1 201 ? -4.801 2.184 -17.942 1.00 47.78 201 LEU A C 1
ATOM 1584 O O . LEU A 1 201 ? -4.417 2.641 -19.011 1.00 47.78 201 LEU A O 1
ATOM 1588 N N . PHE A 1 202 ? -5.584 2.859 -17.097 1.00 44.00 202 PHE A N 1
ATOM 1589 C CA . PHE A 1 202 ? -6.163 4.173 -17.363 1.00 44.00 202 PHE A CA 1
ATOM 1590 C C . PHE A 1 202 ? -5.091 5.271 -17.464 1.00 44.00 202 PHE A C 1
ATOM 1592 O O . PHE A 1 202 ? -5.072 6.013 -18.442 1.00 44.00 202 PHE A O 1
ATOM 1599 N N . THR A 1 203 ? -4.121 5.315 -16.545 1.00 52.78 203 THR A N 1
ATOM 1600 C CA . THR A 1 203 ? -2.992 6.260 -16.576 1.00 52.78 203 THR A CA 1
ATOM 1601 C C . THR A 1 203 ? -2.043 5.983 -17.748 1.00 52.78 203 THR A C 1
ATOM 1603 O O . THR A 1 203 ? -1.585 6.925 -18.393 1.00 52.78 203 THR A O 1
ATOM 1606 N N . ASN A 1 204 ? -1.782 4.713 -18.103 1.00 47.72 204 ASN A N 1
ATOM 1607 C CA . ASN A 1 204 ? -1.035 4.386 -19.329 1.00 47.72 204 ASN A CA 1
ATOM 1608 C C . ASN A 1 204 ? -1.821 4.74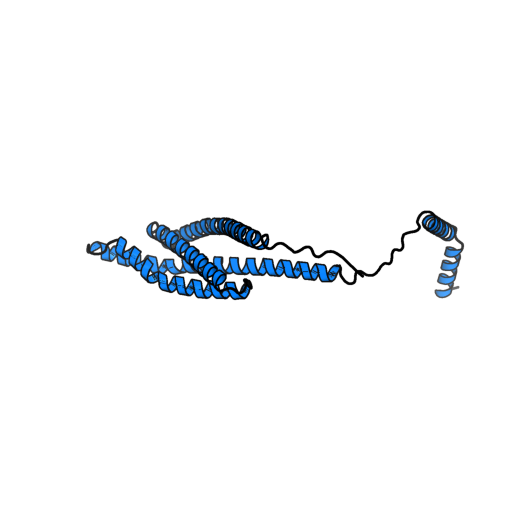2 -20.598 1.00 47.72 204 ASN A C 1
ATOM 1610 O O . ASN A 1 204 ? -1.207 5.128 -21.590 1.00 47.72 204 ASN A O 1
ATOM 1614 N N . CYS A 1 205 ? -3.152 4.630 -20.588 1.00 38.31 205 CYS A N 1
ATOM 1615 C CA . CYS A 1 205 ? -3.998 5.030 -21.713 1.00 38.31 205 CYS A CA 1
ATOM 1616 C C . CYS A 1 205 ? -4.001 6.558 -21.882 1.00 38.31 205 CYS A C 1
ATOM 1618 O O . CYS A 1 205 ? -3.793 7.047 -22.990 1.00 38.31 205 CYS A O 1
ATOM 1620 N N . LEU A 1 206 ? -4.116 7.312 -20.783 1.00 39.69 206 LEU A N 1
ATOM 1621 C CA . LEU A 1 206 ? -4.111 8.778 -20.779 1.00 39.69 206 LEU A CA 1
ATOM 1622 C C . LEU A 1 206 ? -2.741 9.355 -21.186 1.00 39.69 206 LEU A C 1
ATOM 1624 O O . LEU A 1 206 ? -2.664 10.262 -22.014 1.00 39.69 206 LEU A O 1
ATOM 1628 N N . HIS A 1 207 ? -1.642 8.777 -20.688 1.00 41.53 207 HIS A N 1
ATOM 1629 C CA . HIS A 1 207 ? -0.283 9.174 -21.078 1.00 41.53 207 HIS A CA 1
ATOM 1630 C C . HIS A 1 207 ? 0.044 8.785 -22.532 1.00 41.53 207 HIS A C 1
ATOM 1632 O O . HIS A 1 207 ? 0.774 9.496 -23.224 1.00 41.53 207 HIS A O 1
ATOM 1638 N N . ARG A 1 208 ? -0.516 7.678 -23.042 1.00 38.91 208 ARG A N 1
ATOM 1639 C CA . ARG A 1 208 ? -0.392 7.309 -24.462 1.00 38.91 208 ARG A CA 1
ATOM 1640 C C . ARG A 1 208 ? -1.210 8.245 -25.365 1.00 38.91 208 ARG A C 1
ATOM 1642 O O . ARG A 1 208 ? -0.773 8.504 -26.481 1.00 38.91 208 ARG A O 1
ATOM 1649 N N . HIS A 1 209 ? -2.308 8.814 -24.866 1.00 36.38 209 HIS A N 1
ATOM 1650 C CA . HIS A 1 209 ? -3.105 9.820 -25.576 1.00 36.38 209 HIS A CA 1
ATOM 1651 C C . HIS A 1 209 ? -2.389 11.177 -25.706 1.00 36.38 209 HIS A C 1
ATOM 1653 O O . HIS A 1 209 ? -2.530 11.857 -26.721 1.00 36.38 209 HIS A O 1
ATOM 1659 N N . HIS A 1 210 ? -1.569 11.556 -24.718 1.00 38.91 210 HIS A N 1
ATOM 1660 C CA . HIS A 1 210 ? -0.810 12.816 -24.743 1.00 38.91 210 HIS A CA 1
ATOM 1661 C C . HIS A 1 210 ? 0.473 12.752 -25.598 1.00 38.91 210 HIS A C 1
ATOM 1663 O O . HIS A 1 210 ? 1.013 13.783 -25.989 1.00 38.91 210 HIS A O 1
ATOM 1669 N N . HIS A 1 211 ? 0.962 11.545 -25.909 1.00 40.25 211 HIS A N 1
ATOM 1670 C CA . HIS A 1 211 ? 2.124 11.325 -26.783 1.00 40.25 211 HIS A CA 1
ATOM 1671 C C . HIS A 1 211 ? 1.732 11.012 -28.244 1.00 40.25 211 HIS A C 1
ATOM 1673 O O . HIS A 1 211 ? 2.602 10.946 -29.114 1.00 40.25 211 HIS A O 1
ATOM 1679 N N . SER A 1 212 ? 0.436 10.818 -28.528 1.00 37.28 212 SER A N 1
ATOM 1680 C CA . SER A 1 212 ? -0.111 10.719 -29.892 1.00 37.28 212 SER A CA 1
ATOM 1681 C C . SER A 1 212 ? -0.456 12.071 -30.526 1.00 37.28 212 SER A C 1
ATOM 1683 O O . SER A 1 212 ? -0.722 12.118 -31.723 1.00 37.28 212 SER A O 1
ATOM 1685 N N . SER A 1 213 ? -0.439 13.162 -29.758 1.00 37.56 213 SER A N 1
ATOM 1686 C CA . SER A 1 213 ? -0.751 14.523 -30.217 1.00 37.56 213 SER A CA 1
ATOM 1687 C C . SER A 1 213 ? 0.473 15.362 -30.613 1.00 37.56 213 SER A C 1
ATOM 1689 O O . SER A 1 213 ? 0.314 16.518 -30.992 1.00 37.56 213 SER A O 1
ATOM 1691 N N . THR A 1 214 ? 1.689 14.803 -30.612 1.00 37.78 214 THR A N 1
ATOM 1692 C CA . THR A 1 214 ? 2.826 15.384 -31.343 1.00 37.78 214 THR A CA 1
ATOM 1693 C C . THR A 1 214 ? 2.898 14.761 -32.742 1.00 37.78 214 THR A C 1
ATOM 1695 O O . THR A 1 214 ? 3.232 13.577 -32.869 1.00 37.78 214 THR A O 1
ATOM 1698 N N . PRO A 1 215 ? 2.572 15.503 -33.820 1.00 35.75 215 PRO A N 1
ATOM 1699 C CA . PRO A 1 215 ? 2.668 14.973 -35.170 1.00 35.75 215 PRO A CA 1
ATOM 1700 C C . PRO A 1 215 ? 4.133 14.654 -35.468 1.00 35.75 215 PRO A C 1
ATOM 1702 O O . PRO A 1 215 ? 4.999 15.528 -35.491 1.00 35.75 215 PRO A O 1
ATOM 1705 N N . ARG A 1 216 ? 4.416 13.370 -35.705 1.00 37.44 216 ARG A N 1
ATOM 1706 C CA . ARG A 1 216 ? 5.652 12.937 -36.355 1.00 37.44 216 ARG A CA 1
ATOM 1707 C C . ARG A 1 216 ? 5.675 13.572 -37.740 1.00 37.44 216 ARG A C 1
ATOM 1709 O O . ARG A 1 216 ? 5.001 13.091 -38.647 1.00 37.44 216 ARG A O 1
ATOM 1716 N N . GLY A 1 217 ? 6.438 14.656 -37.876 1.00 37.19 217 GLY A N 1
ATOM 1717 C CA . GLY A 1 217 ? 6.809 15.233 -39.159 1.00 37.19 217 GLY A CA 1
ATOM 1718 C C . GLY A 1 217 ? 7.428 14.148 -40.031 1.00 37.19 217 GLY A C 1
ATOM 1719 O O . GLY A 1 217 ? 8.529 13.662 -39.777 1.00 37.19 217 GLY A O 1
ATOM 1720 N N . ILE A 1 218 ? 6.668 13.733 -41.038 1.00 42.56 218 ILE A N 1
ATOM 1721 C CA . ILE A 1 218 ? 7.127 12.906 -42.142 1.00 42.56 218 ILE A CA 1
ATOM 1722 C C . ILE A 1 218 ? 8.069 13.791 -42.959 1.00 42.56 218 ILE A C 1
ATOM 1724 O O . ILE A 1 218 ? 7.614 14.612 -43.747 1.00 42.56 218 ILE A O 1
ATOM 1728 N N . VAL A 1 219 ? 9.381 13.636 -42.787 1.00 42.41 219 VAL A N 1
ATOM 1729 C CA . VAL A 1 219 ? 10.354 14.123 -43.772 1.00 42.41 219 VAL A CA 1
ATOM 1730 C C . VAL A 1 219 ? 10.867 12.908 -44.530 1.00 42.41 219 VAL A C 1
ATOM 1732 O O . VAL A 1 219 ? 11.769 12.191 -44.096 1.00 42.41 219 VAL A O 1
ATOM 1735 N N . ARG A 1 220 ? 10.215 12.647 -45.664 1.00 41.97 220 ARG A N 1
ATOM 1736 C CA . ARG A 1 220 ? 10.652 11.704 -46.693 1.00 41.97 220 ARG A CA 1
ATOM 1737 C C . ARG A 1 220 ? 10.919 12.507 -47.968 1.00 41.97 220 ARG A C 1
ATOM 1739 O O . ARG A 1 220 ? 10.057 13.267 -48.389 1.00 41.97 220 ARG A O 1
ATOM 1746 N N . HIS A 1 221 ? 12.064 12.214 -48.588 1.00 37.88 221 HIS A N 1
ATOM 1747 C CA . HIS A 1 221 ? 12.600 12.713 -49.869 1.00 37.88 221 HIS A CA 1
ATOM 1748 C C . HIS A 1 221 ? 13.268 14.102 -49.813 1.00 37.88 221 HIS A C 1
ATOM 1750 O O . HIS A 1 221 ? 12.767 15.006 -49.174 1.00 37.88 221 HIS A O 1
ATOM 1756 N N . ARG A 1 222 ? 14.417 14.341 -50.460 1.00 40.25 222 ARG A N 1
ATOM 1757 C CA . ARG A 1 222 ? 14.940 13.727 -51.690 1.00 40.25 222 ARG A CA 1
ATOM 1758 C C . ARG A 1 222 ? 16.460 13.938 -51.782 1.00 40.25 222 ARG A C 1
ATOM 1760 O O . ARG A 1 222 ? 16.937 15.033 -51.526 1.00 40.25 222 ARG A O 1
ATOM 1767 N N . LYS A 1 223 ? 17.185 12.899 -52.214 1.00 42.81 223 LYS A N 1
ATOM 1768 C CA . LYS A 1 223 ? 18.516 13.018 -52.827 1.00 42.81 223 LYS A CA 1
ATOM 1769 C C . LYS A 1 223 ? 18.459 14.010 -53.997 1.00 42.81 223 LYS A C 1
ATOM 1771 O O . LYS A 1 223 ? 17.648 13.795 -54.903 1.00 42.81 223 LYS A O 1
ATOM 1776 N N . ARG A 1 224 ? 19.360 14.984 -54.016 1.00 44.50 224 ARG A N 1
ATOM 1777 C CA . ARG A 1 224 ? 20.181 15.351 -55.175 1.00 44.50 224 ARG A CA 1
ATOM 1778 C C . ARG A 1 224 ? 21.429 16.050 -54.674 1.00 44.50 224 ARG A C 1
ATOM 1780 O O . ARG A 1 224 ? 21.281 16.836 -53.718 1.00 44.50 224 ARG A O 1
#

Mean predicted aligned error: 17.33 Å

Radius of gyration: 36.32 Å; Cα contacts (8 Å, |Δi|>4): 67; chains: 1; bounding box: 67×79×96 Å

Organism: Nelumbo nucifera (NCBI:txid4432)

Secondary structure (DSSP, 8-state):
----HHHHHHHHHHHHHHSHHHHHHHHHHHHHHHH-----------TTSHHHHHHHHHHHHHHHHHHHHHHHHHHHHHHHHHHHHHHHHHHHHHHHHHHHTTT---HHHHHHHHHHHHHHHHHHHHHHHHHHHHHHHT--S-HHHHHHHHHHHHHHHHHHHHHHHHHHHH--SHHHHHHHHHHHHHHHHHHHHHHHHHHHHHHHHHHHHHHSSS----------

Sequence (224 aa):
MNLPSSVINGILIEKYRTSEYATSTRRRIRELAFIGKPVIGSIRGSEASLWKQLYTLTRSYTAILARGNSAAFITGFMTFLSVGGFPSFIEEMKVFYRKRHNGHYGNAVFILSISISSFPFLLAVSLATGSITFYMVKLHPGFSHLMFTYTNLLSCIATVEGIMMVVESLVPNYLMGVVVGTRALVRKLLQLFVLHKFHLLFTNCLHRHHHSSTPRGIVRHRKR

Nearest PDB structures (foldseek):
  8wbx-assembly1_B  TM=7.791E-01  e=1.571E-02  Arabidopsis thaliana
  8wba-assembly1_A  TM=7.539E-01  e=8.365E-02  Arabidopsis thaliana
  7jr7-assembly1_A  TM=5.623E-01  e=8.365E-02  Homo sapiens
  6g6w-assembly1_B  TM=2.639E-01  e=8.434E+00  Bos taurus